Protein 4Q7O (pdb70)

Organism: Neisseria meningitidis serogroup B (strain ATCC BAA-335 / MC58) (NCBI:txid122586)

B-factor: mean 14.69, std 8.45, range [4.66, 49.12]

Nearest PDB structures (foldseek):
  4q7o-assembly1_A  TM=1.008E+00  e=4.803E-24  Neisseria meningitidis MC58
  7b7n-assembly1_L  TM=5.051E-01  e=2.448E+00  Human gammaherpesvirus 8
  7czf-assembly1_C  TM=4.450E-01  e=3.284E+00  Human gammaherpesvirus 8
  7tj1-assembly1_C  TM=2.441E-01  e=9.456E+00  Brucella abortus 2308
  4q7o-assembly1_A  TM=9.986E-01  e=1.742E-22  Neisseria meningitidis MC58

Sequence (268 aa):
MKNNIFLNLNKKSINNNHFVISIFFETIYQFETKDTLLECFKNNITTTGHFGVIGAQYEEKIDATRWIGDYEEVNGFEYIDKAPSIYFSVGDDFNPEELIIPINNLAYHYFNIAISDFLIAHPEYQKKCKEIQKKTYNIFLNLNKKSINNNHFVISIFFETIYQFETKDTLLECFKNITTTGHFGVIGAQYEKIDATRWIGDYEEVNGFEYIDKAPSIYFSVGDDFNPEELIIPINLAYHYFNIAISDFLIAHPEYQKKCKEIQKTYSQTNC

Secondary structure (DSSP, 8-state):
-PPP--HHHHHHHHHTT-HHHHHHHHHHHHHS-HHHHHHHHHHTTTTSEEEETTEEEEE--TTS--GGGTTSTTGGGTTTS-EEEEEES-TTS-EEEEEEHHHHHHHHHHHHHHHHHH-GGGHHHHHHHHTT-/---HHHHHHHHHTT-HHHHHHHHHHHHHS-HHHHHHHHHHTTTTSEEEETTEEEEE--TTS--GGGTTSTTGGGTTTS-EEEEEES-SSS-EEEEEEHHHHHHHHHHHHHHHHHH-GGGHHHHHHHHHHHHHH--

Radius of gyration: 18.99 Å; Cα contacts (8 Å, |Δi|>4): 394; chains: 2; bounding box: 32×42×54 Å

Foldseek 3Di:
DPDDLLVPLCVVCVVVVNVLLVQQLVVCPVPHDPVLVLVVLQCCLPVNKDDDAFKIKHWDDLVDDPVVCVPAAASVCVVPARKMKMWGHDPVDTRIHMDHSVVVLVSSLSRLVSVCVVPVVCVVSSVVSNVSD/DLLVVLCVVCVVVVNVLLVCQLVVCVVPPDVVLVLVVLQCCLPVNKDDDAFKIKHWDDLVDDPVVCVPAAASVCVVPAGKMKIWGDHPVDIRIHMDHSLVVLVSSLSRLVSVCVVPVVCVVSSVVSVVSSVVRHD

Structure (mmCIF, N/CA/C/O backbone):
data_4Q7O
#
_entry.id   4Q7O
#
_cell.length_a   45.383
_cell.length_b   53.532
_cell.length_c   59.699
_cell.angle_alpha   90.00
_cell.angle_beta   98.04
_cell.angle_gamma   90.00
#
_symmetry.space_group_name_H-M   'P 1 21 1'
#
loop_
_entity.id
_entity.type
_entity.pdbx_description
1 polymer 'Immunity protein'
2 non-polymer 'BROMIDE ION'
3 non-polymer 'FORMIC ACID'
4 water water
#
loop_
_atom_site.group_PDB
_atom_site.id
_atom_site.type_symbol
_atom_site.label_atom_id
_atom_site.label_alt_id
_atom_site.label_comp_id
_atom_site.label_asym_id
_atom_site.label_entity_id
_atom_site.label_seq_id
_atom_site.pdbx_PDB_ins_code
_atom_site.Cartn_x
_atom_site.Cartn_y
_atom_site.Cartn_z
_atom_site.occupancy
_atom_site.B_iso_or_equiv
_atom_site.auth_seq_id
_atom_site.auth_comp_id
_atom_site.auth_asym_id
_atom_site.auth_atom_id
_atom_site.pdbx_PDB_model_num
ATOM 1 N N . MET A 1 4 ? 34.366 -7.643 19.166 1.00 25.03 1 MET A N 1
ATOM 2 C CA . MET A 1 4 ? 33.944 -7.065 17.891 1.00 24.33 1 MET A CA 1
ATOM 3 C C . MET A 1 4 ? 34.943 -7.417 16.789 1.00 24.80 1 MET A C 1
ATOM 4 O O . MET A 1 4 ? 35.956 -8.070 17.059 1.00 25.80 1 MET A O 1
ATOM 9 N N . LYS A 1 5 ? 34.649 -7.017 15.551 1.00 24.18 2 LYS A N 1
ATOM 10 C CA . LYS A 1 5 ? 35.604 -7.179 14.461 1.00 23.57 2 LYS A CA 1
ATOM 11 C C . LYS A 1 5 ? 36.799 -6.283 14.750 1.00 24.06 2 LYS A C 1
ATOM 12 O O . LYS A 1 5 ? 36.642 -5.099 15.041 1.00 25.87 2 LYS A O 1
ATOM 18 N N . ASN A 1 6 ? 37.995 -6.847 14.675 1.00 22.98 3 ASN A N 1
ATOM 19 C CA . ASN A 1 6 ? 39.200 -6.091 14.984 1.00 23.76 3 ASN A CA 1
ATOM 20 C C . ASN A 1 6 ? 39.481 -5.036 13.918 1.00 21.42 3 ASN A C 1
ATOM 21 O O . ASN A 1 6 ? 39.162 -5.236 12.750 1.00 22.14 3 ASN A O 1
ATOM 26 N N . ASN A 1 7 ? 40.052 -3.905 14.318 1.00 18.68 4 ASN A N 1
ATOM 27 C CA . ASN A 1 7 ? 40.260 -2.819 13.362 1.00 17.02 4 ASN A CA 1
ATOM 28 C C . ASN A 1 7 ? 41.318 -3.155 12.328 1.00 15.84 4 ASN A C 1
ATOM 29 O O . ASN A 1 7 ? 42.423 -3.582 12.664 1.00 17.37 4 ASN A O 1
ATOM 34 N N . ILE A 1 8 ? 40.969 -2.962 11.064 1.00 12.35 5 ILE A N 1
ATOM 35 C CA . ILE A 1 8 ? 41.901 -3.254 9.987 1.00 10.79 5 ILE A CA 1
ATOM 36 C C . ILE A 1 8 ? 42.548 -1.999 9.403 1.00 8.86 5 ILE A C 1
ATOM 37 O O . ILE A 1 8 ? 43.465 -2.097 8.598 1.00 8.96 5 ILE A O 1
ATOM 42 N N . PHE A 1 9 ? 42.087 -0.820 9.809 1.00 7.78 6 PHE A N 1
ATOM 43 C CA . PHE A 1 9 ? 42.502 0.409 9.129 1.00 8.14 6 PHE A CA 1
ATOM 44 C C . PHE A 1 9 ? 43.751 1.028 9.732 1.00 8.68 6 PHE A C 1
ATOM 45 O O . PHE A 1 9 ? 43.762 2.182 10.149 1.00 8.94 6 PHE A O 1
ATOM 53 N N . LEU A 1 10 ? 44.823 0.242 9.732 1.00 8.64 7 LEU A N 1
ATOM 54 C CA . LEU A 1 10 ? 46.046 0.621 10.421 1.00 9.93 7 LEU A CA 1
ATOM 55 C C . LEU A 1 10 ? 46.683 1.851 9.781 1.00 9.52 7 LEU A C 1
ATOM 56 O O . LEU A 1 10 ? 47.004 2.820 10.461 1.00 11.08 7 LEU A O 1
ATOM 61 N N . ASN A 1 11 ? 46.851 1.827 8.468 1.00 7.89 8 ASN A N 1
ATOM 62 C CA . ASN A 1 11 ? 47.469 2.962 7.804 1.00 8.11 8 ASN A CA 1
ATOM 63 C C . ASN A 1 11 ? 46.521 4.138 7.595 1.00 6.96 8 ASN A C 1
ATOM 64 O O . ASN A 1 11 ? 46.933 5.299 7.689 1.00 8.07 8 ASN A O 1
ATOM 69 N N . LEU A 1 12 ? 45.247 3.849 7.335 1.00 7.34 9 LEU A N 1
ATOM 70 C CA . LEU A 1 12 ? 44.265 4.921 7.233 1.00 7.37 9 LEU A CA 1
ATOM 71 C C . LEU A 1 12 ? 44.198 5.730 8.522 1.00 8.81 9 LEU A C 1
ATOM 72 O O . LEU A 1 12 ? 44.242 6.962 8.489 1.00 10.33 9 LEU A O 1
ATOM 77 N N . ASN A 1 13 ? 44.079 5.035 9.651 1.00 8.63 10 ASN A N 1
ATOM 78 C CA . ASN A 1 13 ? 43.948 5.713 10.939 1.00 8.46 10 ASN A CA 1
ATOM 79 C C . ASN A 1 13 ? 45.126 6.627 11.253 1.00 8.41 10 ASN A C 1
ATOM 80 O O . ASN A 1 13 ? 44.936 7.719 11.775 1.00 8.64 10 ASN A O 1
ATOM 85 N N . LYS A 1 14 ? 46.342 6.185 10.949 1.00 8.62 11 LYS A N 1
ATOM 86 C CA . LYS A 1 14 ? 47.506 7.036 11.172 1.00 9.41 11 LYS A CA 1
ATOM 87 C C . LYS A 1 14 ? 47.363 8.352 10.427 1.00 9.17 11 LYS A C 1
ATOM 88 O O . LYS A 1 14 ? 47.609 9.412 10.984 1.00 10.00 11 LYS A O 1
ATOM 94 N N . LYS A 1 15 ? 46.937 8.275 9.174 1.00 8.00 12 LYS A N 1
ATOM 95 C CA . LYS A 1 15 ? 46.880 9.453 8.316 1.00 8.40 12 LYS A CA 1
ATOM 96 C C . LYS A 1 15 ? 45.715 10.369 8.665 1.00 8.70 12 LYS A C 1
ATOM 97 O O . LYS A 1 15 ? 45.886 11.578 8.780 1.00 9.41 12 LYS A O 1
ATOM 103 N N . SER A 1 16 ? 44.532 9.794 8.843 1.00 8.59 13 SER A N 1
ATOM 104 C CA . SER A 1 16 ? 43.361 10.602 9.162 1.00 7.89 13 SER A CA 1
ATOM 105 C C . SER A 1 16 ? 43.528 11.303 10.519 1.00 7.95 13 SER A C 1
ATOM 106 O O . SER A 1 16 ? 43.148 12.468 10.679 1.00 8.75 13 SER A O 1
ATOM 109 N N . ILE A 1 17 ? 44.084 10.594 11.497 1.00 7.77 14 ILE A N 1
ATOM 110 C CA . ILE A 1 17 ? 44.324 11.192 12.807 1.00 8.24 14 ILE A CA 1
ATOM 111 C C . ILE A 1 17 ? 45.364 12.313 12.701 1.00 9.20 14 ILE A C 1
ATOM 112 O O . ILE A 1 17 ? 45.183 13.410 13.248 1.00 10.54 14 ILE A O 1
ATOM 117 N N . ASN A 1 18 ? 46.442 12.047 11.970 1.00 8.91 15 ASN A N 1
ATOM 118 C CA . ASN A 1 18 ? 47.456 13.063 11.726 1.00 9.97 15 ASN A CA 1
ATOM 119 C C . ASN A 1 18 ? 46.842 14.324 11.110 1.00 9.60 15 ASN A C 1
ATOM 120 O O . ASN A 1 18 ? 47.228 15.443 11.444 1.00 11.09 15 ASN A O 1
ATOM 125 N N . ASN A 1 19 ? 45.878 14.131 10.218 1.00 8.52 16 ASN A N 1
ATOM 126 C CA . ASN A 1 19 ? 45.269 15.234 9.475 1.00 8.73 16 ASN A CA 1
ATOM 127 C C . ASN A 1 19 ? 44.054 15.853 10.160 1.00 8.68 16 ASN A C 1
ATOM 128 O O . ASN A 1 19 ? 43.426 16.760 9.608 1.00 9.35 16 ASN A O 1
ATOM 133 N N . ASN A 1 20 ? 43.732 15.371 11.360 1.00 8.57 17 ASN A N 1
ATOM 134 C CA . ASN A 1 20 ? 42.549 15.827 12.095 1.00 9.15 17 ASN A CA 1
ATOM 135 C C . ASN A 1 20 ? 41.254 15.612 11.309 1.00 9.34 17 ASN A C 1
ATOM 136 O O . ASN A 1 20 ? 40.318 16.400 11.404 1.00 12.56 17 ASN A O 1
ATOM 141 N N . HIS A 1 21 ? 41.210 14.532 10.538 1.00 7.30 18 HIS A N 1
ATOM 142 C CA . HIS A 1 21 ? 40.021 14.171 9.768 1.00 7.47 18 HIS A CA 1
ATOM 143 C C . HIS A 1 21 ? 39.415 12.897 10.327 1.00 6.30 18 HIS A C 1
ATOM 144 O O . HIS A 1 21 ? 39.305 11.859 9.647 1.00 6.98 18 HIS A O 1
ATOM 151 N N . PHE A 1 22 ? 39.030 12.995 11.589 1.00 6.39 19 PHE A N 1
ATOM 152 C CA . PHE A 1 22 ? 38.528 11.858 12.338 1.00 6.63 19 PHE A CA 1
ATOM 153 C C . PHE A 1 22 ? 37.319 11.189 11.703 1.00 5.85 19 PHE A C 1
ATOM 154 O O . PHE A 1 22 ? 37.181 9.963 11.761 1.00 6.65 19 PHE A O 1
ATOM 162 N N . VAL A 1 23 ? 36.451 11.986 11.083 1.00 5.66 20 VAL A N 1
ATOM 163 C CA . VAL A 1 23 ? 35.262 11.446 10.436 1.00 5.78 20 VAL A CA 1
ATOM 164 C C . VAL A 1 23 ? 35.595 10.379 9.379 1.00 5.35 20 VAL A C 1
ATOM 165 O O . VAL A 1 23 ? 34.851 9.412 9.216 1.00 6.39 20 VAL A O 1
ATOM 169 N N . ILE A 1 24 ? 36.722 10.528 8.686 1.00 5.03 21 ILE A N 1
ATOM 170 C CA . ILE A 1 24 ? 37.093 9.540 7.681 1.00 5.95 21 ILE A CA 1
ATOM 171 C C . ILE A 1 24 ? 37.340 8.160 8.317 1.00 6.40 21 ILE A C 1
ATOM 172 O O . ILE A 1 24 ? 36.858 7.139 7.821 1.00 6.60 21 ILE A O 1
ATOM 177 N N . SER A 1 25 ? 38.079 8.123 9.420 1.00 6.15 22 SER A N 1
ATOM 178 C CA . SER A 1 25 ? 38.280 6.860 10.121 1.00 7.13 22 SER A CA 1
ATOM 179 C C . SER A 1 25 ? 37.004 6.326 10.753 1.00 5.63 22 SER A C 1
ATOM 180 O O . SER A 1 25 ? 36.751 5.127 10.715 1.00 6.60 22 SER A O 1
ATOM 183 N N . ILE A 1 26 ? 36.193 7.204 11.332 1.00 5.42 23 ILE A N 1
ATOM 184 C CA . ILE A 1 26 ? 34.928 6.752 11.905 1.00 6.27 23 ILE A CA 1
ATOM 185 C C . ILE A 1 26 ? 34.056 6.126 10.814 1.00 5.87 23 ILE A C 1
ATOM 186 O O . ILE A 1 26 ? 33.442 5.069 11.018 1.00 6.77 23 ILE A O 1
ATOM 191 N N . PHE A 1 27 ? 34.036 6.770 9.651 1.00 6.43 24 PHE A N 1
ATOM 192 C CA . PHE A 1 27 ? 33.284 6.303 8.496 1.00 6.49 24 PHE A CA 1
ATOM 193 C C . PHE A 1 27 ? 33.690 4.868 8.134 1.00 4.66 24 PHE A C 1
ATOM 194 O O . PHE A 1 27 ? 32.844 3.965 8.051 1.00 6.49 24 PHE A O 1
ATOM 202 N N . PHE A 1 28 ? 34.982 4.642 7.924 1.00 5.35 25 PHE A N 1
ATOM 203 C CA . PHE A 1 28 ? 35.437 3.310 7.540 1.00 5.82 25 PHE A CA 1
ATOM 204 C C . PHE A 1 28 ? 35.276 2.265 8.646 1.00 5.70 25 PHE A C 1
ATOM 205 O O . PHE A 1 28 ? 34.868 1.131 8.374 1.00 6.82 25 PHE A O 1
ATOM 213 N N . GLU A 1 29 ? 35.568 2.635 9.889 1.00 5.64 26 GLU A N 1
ATOM 214 C CA . GLU A 1 29 ? 35.398 1.698 11.000 1.00 5.67 26 GLU A CA 1
ATOM 215 C C . GLU A 1 29 ? 33.940 1.262 11.148 1.00 5.59 26 GLU A C 1
ATOM 216 O O . GLU A 1 29 ? 33.655 0.099 11.444 1.00 6.90 26 GLU A O 1
ATOM 222 N N . THR A 1 30 ? 33.029 2.204 10.925 1.00 5.41 27 THR A N 1
ATOM 223 C CA . THR A 1 30 ? 31.596 1.939 10.996 1.00 6.22 27 THR A CA 1
ATOM 224 C C . THR A 1 30 ? 31.173 0.909 9.952 1.00 6.27 27 THR A C 1
ATOM 225 O O . THR A 1 30 ? 30.515 -0.079 10.269 1.00 5.99 27 THR A O 1
ATOM 229 N N . ILE A 1 31 ? 31.540 1.150 8.698 1.00 5.58 28 ILE A N 1
ATOM 230 C CA . ILE A 1 31 ? 31.120 0.264 7.622 1.00 5.94 28 ILE A CA 1
ATOM 231 C C . ILE A 1 31 ? 31.723 -1.124 7.797 1.00 6.53 28 ILE A C 1
ATOM 232 O O . ILE A 1 31 ? 31.032 -2.128 7.634 1.00 7.38 28 ILE A O 1
ATOM 237 N N . TYR A 1 32 ? 33.002 -1.186 8.148 1.00 6.92 29 TYR A N 1
ATOM 238 C CA . TYR A 1 32 ? 33.639 -2.475 8.343 1.00 7.16 29 TYR A CA 1
ATOM 239 C C . TYR A 1 32 ? 33.000 -3.263 9.488 1.00 7.71 29 TYR A C 1
ATOM 240 O O . TYR A 1 32 ? 32.807 -4.477 9.396 1.00 9.25 29 TYR A O 1
ATOM 249 N N . GLN A 1 33 ? 32.647 -2.572 10.563 1.00 7.30 30 GLN A N 1
ATOM 250 C CA . GLN A 1 33 ? 32.075 -3.262 11.712 1.00 8.05 30 GLN A CA 1
ATOM 251 C C . GLN A 1 33 ? 30.642 -3.744 11.456 1.00 8.69 30 GLN A C 1
ATOM 252 O O . GLN A 1 33 ? 30.287 -4.866 11.810 1.00 10.42 30 GLN A O 1
ATOM 258 N N . PHE A 1 34 ? 29.816 -2.893 10.855 1.00 8.32 31 PHE A N 1
ATOM 259 C CA . PHE A 1 34 ? 28.378 -3.163 10.799 1.00 8.64 31 PHE A CA 1
ATOM 260 C C . PHE A 1 34 ? 27.882 -3.779 9.490 1.00 9.06 31 PHE A C 1
ATOM 261 O O . PHE A 1 34 ? 26.777 -4.316 9.439 1.00 12.17 31 PHE A O 1
ATOM 269 N N . GLU A 1 35 ? 28.670 -3.674 8.425 1.00 8.16 32 GLU A N 1
ATOM 270 C CA . GLU A 1 35 ? 28.237 -4.135 7.116 1.00 8.33 32 GLU A CA 1
ATOM 271 C C . GLU A 1 35 ? 29.118 -5.282 6.639 1.00 8.44 32 GLU A C 1
ATOM 272 O O . GLU A 1 35 ? 30.138 -5.590 7.259 1.00 9.83 32 GLU A O 1
ATOM 278 N N . THR A 1 36 ? 28.720 -5.924 5.547 1.00 9.49 33 THR A N 1
ATOM 279 C CA . THR A 1 36 ? 29.493 -7.040 5.014 1.00 10.79 33 THR A CA 1
ATOM 280 C C . THR A 1 36 ? 30.698 -6.524 4.235 1.00 10.37 33 THR A C 1
ATOM 281 O O . THR A 1 36 ? 30.753 -5.356 3.847 1.00 10.09 33 THR A O 1
ATOM 285 N N . LYS A 1 37 ? 31.658 -7.404 3.983 1.00 10.20 34 LYS A N 1
ATOM 286 C CA . LYS A 1 37 ? 32.811 -7.036 3.172 1.00 12.09 34 LYS A CA 1
ATOM 287 C C . LYS A 1 37 ? 32.405 -6.654 1.744 1.00 11.75 34 LYS A C 1
ATOM 288 O O . LYS A 1 37 ? 32.991 -5.743 1.149 1.00 11.17 34 LYS A O 1
ATOM 294 N N . ASP A 1 38 ? 31.398 -7.332 1.195 1.00 12.01 35 ASP A N 1
ATOM 295 C CA . ASP A 1 38 ? 30.897 -6.973 -0.136 1.00 12.33 35 ASP A CA 1
ATOM 296 C C . ASP A 1 38 ? 30.331 -5.546 -0.153 1.00 11.22 35 ASP A C 1
ATOM 297 O O . ASP A 1 38 ? 30.509 -4.804 -1.120 1.00 11.90 35 ASP A O 1
ATOM 302 N N . THR A 1 39 ? 29.659 -5.156 0.923 1.00 10.04 36 THR A N 1
ATOM 303 C CA . THR A 1 39 ? 29.139 -3.795 1.024 1.00 9.79 36 THR A CA 1
ATOM 304 C C . THR A 1 39 ? 30.281 -2.781 1.081 1.00 9.48 36 THR A C 1
ATOM 305 O O . THR A 1 39 ? 30.235 -1.748 0.409 1.00 9.39 36 THR A O 1
ATOM 309 N N . LEU A 1 40 ? 31.316 -3.088 1.861 1.00 8.89 37 LEU A N 1
ATOM 310 C CA . LEU A 1 40 ? 32.489 -2.226 1.938 1.00 9.14 37 LEU A CA 1
ATOM 311 C C . LEU A 1 40 ? 33.120 -2.065 0.556 1.00 9.63 37 LEU A C 1
ATOM 312 O O . LEU A 1 40 ? 33.533 -0.967 0.178 1.00 9.42 37 LEU A O 1
ATOM 317 N N . LEU A 1 41 ? 33.173 -3.150 -0.211 1.00 9.65 38 LEU A N 1
ATOM 318 C CA . LEU A 1 41 ? 33.688 -3.069 -1.574 1.00 10.55 38 LEU A CA 1
ATOM 319 C C . LEU A 1 41 ? 32.886 -2.078 -2.424 1.00 10.21 38 LEU A C 1
ATOM 320 O O . LEU A 1 41 ? 33.469 -1.280 -3.161 1.00 10.98 38 LEU A O 1
ATOM 325 N N . GLU A 1 42 ? 31.558 -2.093 -2.295 1.00 9.59 39 GLU A N 1
ATOM 326 C CA . GLU A 1 42 ? 30.727 -1.150 -3.040 1.00 10.92 39 GLU A CA 1
ATOM 327 C C . GLU A 1 42 ? 30.975 0.292 -2.583 1.00 10.56 39 GLU A C 1
ATOM 328 O O . GLU A 1 42 ? 30.966 1.212 -3.400 1.00 11.18 39 GLU A O 1
ATOM 334 N N . CYS A 1 43 ? 31.210 0.482 -1.288 1.00 9.59 40 CYS A N 1
ATOM 335 C CA . CYS A 1 43 ? 31.596 1.786 -0.757 1.00 10.18 40 CYS A CA 1
ATOM 336 C C . CYS A 1 43 ? 32.851 2.319 -1.459 1.00 9.44 40 CYS A C 1
ATOM 337 O O . CYS A 1 43 ? 32.903 3.476 -1.889 1.00 9.29 40 CYS A O 1
ATOM 340 N N . PHE A 1 44 ? 33.860 1.466 -1.596 1.00 8.17 41 PHE A N 1
ATOM 341 C CA . PHE A 1 44 ? 35.081 1.851 -2.308 1.00 7.94 41 PHE A CA 1
ATOM 342 C C . PHE A 1 44 ? 34.815 2.170 -3.778 1.00 9.21 41 PHE A C 1
ATOM 343 O O . PHE A 1 44 ? 35.392 3.099 -4.333 1.00 9.41 41 PHE A O 1
ATOM 351 N N . LYS A 1 45 ? 33.946 1.387 -4.407 1.00 10.67 42 LYS A N 1
ATOM 352 C CA . LYS A 1 45 ? 33.693 1.511 -5.839 1.00 13.27 42 LYS A CA 1
ATOM 353 C C . LYS A 1 45 ? 32.923 2.779 -6.196 1.00 13.68 42 LYS A C 1
ATOM 354 O O . LYS A 1 45 ? 33.221 3.443 -7.189 1.00 15.04 42 LYS A O 1
ATOM 360 N N . ASN A 1 46 ? 31.947 3.132 -5.369 1.00 13.81 43 ASN A N 1
ATOM 361 C CA A ASN A 1 46 ? 30.996 4.185 -5.704 0.53 14.12 43 ASN A CA 1
ATOM 362 C CA B ASN A 1 46 ? 30.999 4.177 -5.741 0.47 13.78 43 ASN A CA 1
ATOM 363 C C . ASN A 1 46 ? 31.565 5.592 -5.780 1.00 13.42 43 ASN A C 1
ATOM 364 O O . ASN A 1 46 ? 30.993 6.464 -6.428 1.00 13.62 43 ASN A O 1
ATOM 373 N N . ILE A 1 47 ? 32.686 5.821 -5.111 1.00 12.96 44 ILE A N 1
ATOM 374 C CA . ILE A 1 47 ? 33.240 7.167 -5.095 1.00 13.64 44 ILE A CA 1
ATOM 375 C C . ILE A 1 47 ? 33.690 7.621 -6.484 1.00 15.47 44 ILE A C 1
ATOM 376 O O . ILE A 1 47 ? 33.671 8.811 -6.788 1.00 17.38 44 ILE A O 1
ATOM 381 N N . THR A 1 48 ? 34.061 6.684 -7.350 1.00 15.95 45 THR A N 1
ATOM 382 C CA . THR A 1 48 ? 34.449 7.079 -8.707 1.00 19.00 45 THR A CA 1
ATOM 383 C C . THR A 1 48 ? 33.398 6.720 -9.761 1.00 20.85 45 THR A C 1
ATOM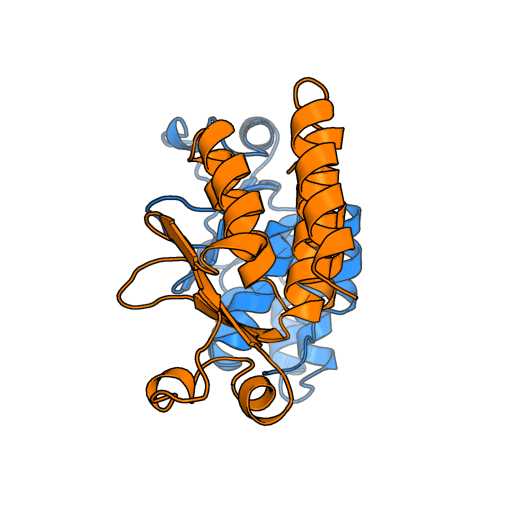 384 O O . THR A 1 48 ? 33.638 6.868 -10.961 1.00 23.58 45 THR A O 1
ATOM 388 N N . THR A 1 49 ? 32.241 6.237 -9.318 1.00 19.69 46 THR A N 1
ATOM 389 C CA . THR A 1 49 ? 31.118 6.031 -10.226 1.00 20.05 46 THR A CA 1
ATOM 390 C C . THR A 1 49 ? 29.991 7.018 -9.903 1.00 19.61 46 THR A C 1
ATOM 391 O O . THR A 1 49 ? 29.961 8.134 -10.436 1.00 21.10 46 THR A O 1
ATOM 395 N N . THR A 1 50 ? 29.085 6.621 -9.012 1.00 17.63 47 THR A N 1
ATOM 396 C CA . THR A 1 50 ? 27.917 7.442 -8.697 1.00 16.91 47 THR A CA 1
ATOM 397 C C . THR A 1 50 ? 28.271 8.661 -7.858 1.00 15.73 47 THR A C 1
ATOM 398 O O . THR A 1 50 ? 27.561 9.663 -7.886 1.00 16.90 47 THR A O 1
ATOM 402 N N . GLY A 1 51 ? 29.352 8.565 -7.096 1.00 13.38 48 GLY A N 1
ATOM 403 C CA . GLY A 1 51 ? 29.787 9.669 -6.262 1.00 12.00 48 GLY A CA 1
ATOM 404 C C . GLY A 1 51 ? 29.087 9.737 -4.919 1.00 10.97 48 GLY A C 1
ATOM 405 O O . GLY A 1 51 ? 29.294 10.675 -4.159 1.00 11.20 48 GLY A O 1
ATOM 406 N N . HIS A 1 52 ? 28.266 8.741 -4.606 1.00 10.42 49 HIS A N 1
ATOM 407 C CA . HIS A 1 52 ? 27.611 8.720 -3.306 1.00 11.57 49 HIS A CA 1
ATOM 408 C C . HIS A 1 52 ? 27.412 7.302 -2.781 1.00 9.96 49 HIS A C 1
ATOM 409 O O . HIS A 1 52 ? 27.341 6.339 -3.551 1.00 10.81 49 HIS A O 1
ATOM 416 N N . PHE A 1 53 ? 27.330 7.189 -1.462 1.00 8.60 50 PHE A N 1
ATOM 417 C CA . PHE A 1 53 ? 27.128 5.912 -0.796 1.00 8.67 50 PHE A CA 1
ATOM 418 C C . PHE A 1 53 ? 26.600 6.194 0.597 1.00 8.64 50 PHE A C 1
ATOM 419 O O . PHE A 1 53 ? 27.027 7.149 1.240 1.00 9.59 50 PHE A O 1
ATOM 427 N N . GLY A 1 54 ? 25.692 5.355 1.077 1.00 8.36 51 GLY A N 1
ATOM 428 C CA . GLY A 1 54 ? 25.152 5.545 2.409 1.00 9.87 51 GLY A CA 1
ATOM 429 C C . GLY A 1 54 ? 24.646 4.270 3.052 1.00 9.83 51 GLY A C 1
ATOM 430 O O . GLY A 1 54 ? 23.991 3.441 2.410 1.00 10.75 51 GLY A O 1
ATOM 431 N N . VAL A 1 55 ? 24.988 4.113 4.326 1.00 9.64 52 VAL A N 1
ATOM 432 C CA . VAL A 1 55 ? 24.402 3.104 5.193 1.00 9.37 52 VAL A CA 1
ATOM 433 C C . VAL A 1 55 ? 23.963 3.803 6.477 1.00 9.66 52 VAL A C 1
ATOM 434 O O . VAL A 1 55 ? 24.212 4.998 6.653 1.00 9.88 52 VAL A O 1
ATOM 438 N N . ILE A 1 56 ? 23.312 3.075 7.374 1.00 9.91 53 ILE A N 1
ATOM 439 C CA . ILE A 1 56 ? 22.991 3.651 8.671 1.00 11.23 53 ILE A CA 1
ATOM 440 C C . ILE A 1 56 ? 24.303 4.015 9.372 1.00 10.64 53 ILE A C 1
ATOM 441 O O . ILE A 1 56 ? 25.200 3.174 9.523 1.00 12.35 53 ILE A O 1
ATOM 446 N N . GLY A 1 57 ? 24.441 5.285 9.743 1.00 10.18 54 GLY A N 1
ATOM 447 C CA . GLY A 1 57 ? 25.611 5.743 10.466 1.00 10.24 54 GLY A CA 1
ATOM 448 C C . GLY A 1 57 ? 26.807 6.230 9.664 1.00 8.99 54 GLY A C 1
ATOM 449 O O . GLY A 1 57 ? 27.764 6.726 10.256 1.00 10.18 54 GLY A O 1
ATOM 450 N N . ALA A 1 58 ? 26.774 6.126 8.335 1.00 8.43 55 ALA A N 1
ATOM 451 C CA . ALA A 1 58 ? 27.917 6.574 7.539 1.00 8.60 55 ALA A CA 1
ATOM 452 C C . ALA A 1 58 ? 27.531 6.825 6.088 1.00 7.70 55 ALA A C 1
ATOM 453 O O . ALA A 1 58 ? 26.936 5.967 5.442 1.00 8.73 55 ALA A O 1
ATOM 455 N N . GLN A 1 59 ? 27.889 7.990 5.562 1.00 7.34 56 GLN A N 1
ATOM 456 C CA . GLN A 1 59 ? 27.589 8.286 4.163 1.00 8.45 56 GLN A CA 1
ATOM 457 C C . GLN A 1 59 ? 28.565 9.287 3.576 1.00 7.48 56 GLN A C 1
ATOM 458 O O . GLN A 1 59 ? 29.219 10.034 4.294 1.00 7.54 56 GLN A O 1
ATOM 464 N N . TYR A 1 60 ? 28.663 9.290 2.255 1.00 6.75 57 TYR A N 1
ATOM 465 C CA . TYR A 1 60 ? 29.333 10.379 1.556 1.00 6.73 57 TYR A CA 1
ATOM 466 C C . TYR A 1 60 ? 28.558 10.774 0.309 1.00 7.86 57 TYR A C 1
ATOM 467 O O . TYR A 1 60 ? 27.791 9.992 -0.251 1.00 8.21 57 TYR A O 1
ATOM 476 N N . GLU A 1 61 ? 28.794 11.997 -0.133 1.00 8.51 58 GLU A N 1
ATOM 477 C CA A GLU A 1 61 ? 28.233 12.475 -1.384 0.44 9.21 58 GLU A CA 1
ATOM 478 C CA B GLU A 1 61 ? 28.217 12.491 -1.371 0.56 9.46 58 GLU A CA 1
ATOM 479 C C . GLU A 1 61 ? 29.108 13.582 -1.946 1.00 8.53 58 GLU A C 1
ATOM 480 O O . GLU A 1 61 ? 29.446 14.547 -1.251 1.00 8.90 58 GLU A O 1
ATOM 491 N N . LYS A 1 62 ? 29.511 13.423 -3.199 1.00 8.14 59 LYS A N 1
ATOM 492 C CA . LYS A 1 62 ? 30.219 14.497 -3.869 1.00 8.37 59 LYS A CA 1
ATOM 493 C C . LYS A 1 62 ? 29.306 15.716 -3.914 1.00 8.56 59 LYS A C 1
ATOM 494 O O . LYS A 1 62 ? 28.098 15.600 -4.147 1.00 10.14 59 LYS A O 1
ATOM 500 N N . ILE A 1 63 ? 29.892 16.881 -3.670 1.00 7.77 60 ILE A N 1
ATOM 501 C CA . ILE A 1 63 ? 29.133 18.125 -3.594 1.00 8.85 60 ILE A CA 1
ATOM 502 C C . ILE A 1 63 ? 28.928 18.743 -4.961 1.00 9.62 60 ILE A C 1
ATOM 503 O O . ILE A 1 63 ? 29.884 18.947 -5.715 1.00 11.56 60 ILE A O 1
A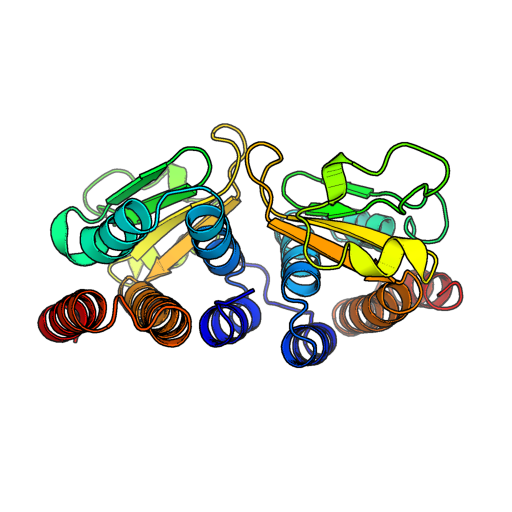TOM 508 N N . ASP A 1 64 ? 27.668 19.013 -5.284 1.00 10.60 61 ASP A N 1
ATOM 509 C CA . ASP A 1 64 ? 27.307 19.683 -6.519 1.00 12.21 61 ASP A CA 1
ATOM 510 C C . ASP A 1 64 ? 27.335 21.186 -6.269 1.00 12.71 61 ASP A C 1
ATOM 511 O O . ASP A 1 64 ? 26.369 21.759 -5.762 1.00 12.73 61 ASP A O 1
ATOM 516 N N . ALA A 1 65 ? 28.439 21.830 -6.632 1.00 13.87 62 ALA A N 1
ATOM 517 C CA . ALA A 1 65 ? 28.596 23.257 -6.357 1.00 15.33 62 ALA A CA 1
ATOM 518 C C . ALA A 1 65 ? 27.751 24.158 -7.266 1.00 15.59 62 ALA A C 1
ATOM 519 O O . ALA A 1 65 ? 27.734 25.377 -7.089 1.00 16.91 62 ALA A O 1
ATOM 521 N N . THR A 1 66 ? 27.048 23.564 -8.229 1.00 15.12 63 THR A N 1
ATOM 522 C CA . THR A 1 66 ? 26.108 24.319 -9.058 1.00 16.38 63 THR A CA 1
ATOM 523 C C . THR A 1 66 ? 24.735 24.405 -8.397 1.00 14.96 63 THR A C 1
ATOM 524 O O . THR A 1 66 ? 23.877 25.171 -8.828 1.00 16.34 63 THR A O 1
ATOM 528 N N . ARG A 1 67 ? 24.529 23.619 -7.346 1.00 13.02 64 ARG A N 1
ATOM 529 C CA . ARG A 1 67 ? 23.277 23.664 -6.601 1.00 13.52 64 ARG A CA 1
ATOM 530 C C . ARG A 1 67 ? 23.491 24.253 -5.207 1.00 10.45 64 ARG A C 1
ATOM 531 O O . ARG A 1 67 ? 24.624 24.548 -4.819 1.00 10.46 64 ARG A O 1
ATOM 539 N N . TRP A 1 68 ? 22.404 24.430 -4.461 1.00 10.12 65 TRP A N 1
ATOM 540 C CA . TRP A 1 68 ? 22.464 25.082 -3.153 1.00 10.20 65 TRP A CA 1
ATOM 541 C C . TRP A 1 68 ? 23.494 24.432 -2.234 1.00 10.46 65 TRP A C 1
ATOM 542 O O . TRP A 1 68 ? 23.536 23.209 -2.087 1.00 10.65 65 TRP A O 1
ATOM 553 N N . ILE A 1 69 ? 24.324 25.256 -1.612 1.00 11.16 66 ILE A N 1
ATOM 554 C CA . ILE A 1 69 ? 25.289 24.749 -0.642 1.00 12.26 66 ILE A CA 1
ATOM 555 C C . ILE A 1 69 ? 25.095 25.372 0.742 1.00 12.60 66 ILE A C 1
ATOM 556 O O . ILE A 1 69 ? 25.921 25.190 1.630 1.00 10.86 66 ILE A O 1
ATOM 561 N N . GLY A 1 70 ? 23.983 26.081 0.922 1.00 14.18 67 GLY A N 1
ATOM 562 C CA . GLY A 1 70 ? 23.696 26.754 2.180 1.00 16.02 67 GLY A CA 1
ATOM 563 C C . GLY A 1 70 ? 23.704 25.849 3.402 1.00 17.78 67 GLY A C 1
ATOM 564 O O . GLY A 1 70 ? 24.127 26.258 4.481 1.00 19.29 67 GLY A O 1
ATOM 565 N N . ASP A 1 71 ? 23.254 24.610 3.235 1.00 18.14 68 ASP A N 1
ATOM 566 C CA . ASP A 1 71 ? 23.200 23.664 4.348 1.00 19.64 68 ASP A CA 1
ATOM 567 C C . ASP A 1 71 ? 24.572 23.123 4.771 1.00 17.17 68 ASP A C 1
ATOM 568 O O . ASP A 1 71 ? 24.681 22.416 5.773 1.00 18.25 68 ASP A O 1
ATOM 573 N N . TYR A 1 72 ? 25.609 23.441 4.001 1.00 14.13 69 TYR A N 1
ATOM 574 C CA . TYR A 1 72 ? 26.967 23.025 4.334 1.00 12.90 69 TYR A CA 1
ATOM 575 C C . TYR A 1 72 ? 27.740 24.115 5.078 1.00 12.48 69 TYR A C 1
ATOM 576 O O . TYR A 1 72 ? 28.871 23.892 5.500 1.00 11.50 69 TYR A O 1
ATOM 585 N N . GLU A 1 73 ? 27.133 25.290 5.229 1.00 13.61 70 GLU A N 1
ATOM 586 C CA . GLU A 1 73 ? 27.862 26.474 5.704 1.00 15.36 70 GLU A CA 1
ATOM 587 C C . GLU A 1 73 ? 28.567 26.311 7.044 1.00 15.73 70 GLU A C 1
ATOM 588 O O . GLU A 1 73 ? 29.619 26.917 7.278 1.00 16.34 70 GLU A O 1
ATOM 594 N N . GLU A 1 74 ? 27.984 25.503 7.922 1.00 15.27 71 GLU A N 1
ATOM 595 C CA . GLU A 1 74 ? 28.534 25.305 9.256 1.00 16.61 71 GLU A CA 1
ATOM 596 C C . GLU A 1 74 ? 29.417 24.061 9.369 1.00 15.11 71 GLU A C 1
ATOM 597 O O . GLU A 1 74 ? 29.923 23.748 10.452 1.00 16.96 71 GLU A O 1
ATOM 603 N N . VAL A 1 75 ? 29.611 23.356 8.257 1.00 11.80 72 VAL A N 1
ATOM 604 C CA . VAL A 1 75 ? 30.381 22.118 8.276 1.00 10.10 72 VAL A CA 1
ATOM 605 C C . VAL A 1 75 ? 31.873 22.419 8.170 1.00 9.95 72 VAL A C 1
ATOM 606 O O . VAL A 1 75 ? 32.298 23.268 7.377 1.00 10.17 72 VAL A O 1
ATOM 610 N N . ASN A 1 76 ? 32.661 21.740 8.996 1.00 9.23 73 ASN A N 1
ATOM 611 C CA . ASN A 1 76 ? 34.113 21.779 8.889 1.00 10.04 73 ASN A CA 1
ATOM 612 C C . ASN A 1 76 ? 34.540 21.382 7.472 1.00 9.24 73 ASN A C 1
ATOM 613 O O . ASN A 1 76 ? 34.242 20.279 7.009 1.00 10.02 73 ASN A O 1
ATOM 618 N N . GLY A 1 77 ? 35.213 22.293 6.774 1.00 8.70 74 GLY A N 1
ATOM 619 C CA . GLY A 1 77 ? 35.617 22.058 5.397 1.00 8.58 74 GLY A CA 1
ATOM 620 C C . GLY A 1 77 ? 34.778 22.774 4.350 1.00 8.05 74 GLY A C 1
ATOM 621 O O . GLY A 1 77 ? 35.070 22.685 3.158 1.00 8.56 74 GLY A O 1
ATOM 622 N N . PHE A 1 78 ? 33.735 23.480 4.782 1.00 8.27 75 PHE A N 1
ATOM 623 C CA . PHE A 1 78 ? 32.905 24.260 3.863 1.00 9.72 75 PHE A CA 1
ATOM 624 C C . PHE A 1 78 ? 33.739 25.110 2.903 1.00 9.99 75 PHE A C 1
ATOM 625 O O . PHE A 1 78 ? 33.403 25.236 1.724 1.00 10.57 75 PHE A O 1
ATOM 633 N N . GLU A 1 79 ? 34.838 25.669 3.401 1.00 9.81 76 GLU A N 1
ATOM 634 C CA . GLU A 1 79 ? 35.672 26.546 2.582 1.00 11.70 76 GLU A CA 1
ATOM 635 C C . GLU A 1 79 ? 36.337 25.853 1.384 1.00 9.77 76 GLU A C 1
ATOM 636 O O . GLU A 1 79 ? 36.763 26.520 0.442 1.00 11.49 76 GLU A O 1
ATOM 639 N N . TYR A 1 80 ? 36.413 24.525 1.398 1.00 9.14 77 TYR A N 1
ATOM 640 C CA . TYR A 1 80 ? 36.971 23.821 0.251 1.00 8.83 77 TYR A CA 1
ATOM 641 C C . TYR A 1 80 ? 36.097 23.932 -1.000 1.00 9.02 77 TYR A C 1
ATOM 642 O O . TYR A 1 80 ? 36.604 23.868 -2.119 1.00 9.72 77 TYR A O 1
ATOM 651 N N . ILE A 1 81 ? 34.789 24.084 -0.818 1.00 9.68 78 ILE A N 1
ATOM 652 C CA . ILE A 1 81 ? 33.867 24.008 -1.955 1.00 9.82 78 ILE A CA 1
ATOM 653 C C . ILE A 1 81 ? 34.192 25.030 -3.050 1.00 11.58 78 ILE A C 1
ATOM 654 O O . ILE A 1 81 ? 34.197 24.702 -4.237 1.00 13.16 78 ILE A O 1
ATOM 659 N N . ASP 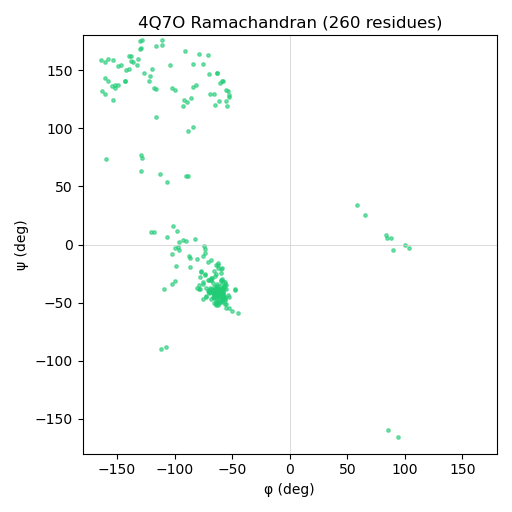A 1 82 ? 34.506 26.255 -2.646 1.00 12.38 79 ASP A N 1
ATOM 660 C CA . ASP A 1 82 ? 34.809 27.315 -3.600 1.00 14.71 79 ASP A CA 1
ATOM 661 C C . ASP A 1 82 ? 36.209 27.164 -4.219 1.00 13.76 79 ASP A C 1
ATOM 662 O O . ASP A 1 82 ? 36.545 27.848 -5.186 1.00 16.28 79 ASP A O 1
ATOM 667 N N . LYS A 1 83 ? 37.015 26.256 -3.672 1.00 11.34 80 LYS A N 1
ATOM 668 C CA . LYS A 1 83 ? 38.409 26.114 -4.096 1.00 11.75 80 LYS A CA 1
ATOM 669 C C . LYS A 1 83 ? 38.669 24.921 -5.020 1.00 11.16 80 LYS A C 1
ATOM 670 O O . LYS A 1 83 ? 39.512 24.992 -5.909 1.00 11.31 80 LYS A O 1
ATOM 676 N N . ALA A 1 84 ? 37.944 23.829 -4.806 1.00 10.63 81 ALA A N 1
ATOM 677 C CA . ALA A 1 84 ? 38.197 22.589 -5.535 1.00 10.60 81 ALA A CA 1
ATOM 678 C C . ALA A 1 84 ? 36.972 21.706 -5.465 1.00 9.41 81 ALA A C 1
ATOM 679 O O . ALA A 1 84 ? 36.161 21.856 -4.544 1.00 9.83 81 ALA A O 1
ATOM 681 N N . PRO A 1 85 ? 36.832 20.771 -6.427 1.00 9.98 82 PRO A N 1
ATOM 682 C CA . PRO A 1 85 ? 35.783 19.754 -6.300 1.00 9.39 82 PRO A CA 1
ATOM 683 C C . PRO A 1 85 ? 35.890 19.060 -4.943 1.00 8.36 82 PRO A C 1
ATOM 684 O O . PRO A 1 85 ? 36.971 18.598 -4.552 1.00 9.31 82 PRO A O 1
ATOM 688 N N . SER A 1 86 ? 34.769 19.007 -4.231 1.00 8.30 83 SER A N 1
ATOM 689 C CA . SER A 1 86 ? 34.764 18.585 -2.837 1.00 7.66 83 SER A CA 1
ATOM 690 C C . SER A 1 86 ? 33.715 17.518 -2.552 1.00 6.48 83 SER A C 1
ATOM 691 O O . SER A 1 86 ? 32.824 17.259 -3.361 1.00 7.28 83 SER A O 1
ATOM 694 N N . ILE A 1 87 ? 33.812 16.914 -1.375 1.00 6.34 84 ILE A N 1
ATOM 695 C CA . ILE A 1 87 ? 32.946 15.796 -1.023 1.00 6.89 84 ILE A CA 1
ATOM 696 C C . ILE A 1 87 ? 32.580 15.869 0.454 1.00 6.83 84 ILE A C 1
ATOM 697 O O . ILE A 1 87 ? 33.401 16.249 1.301 1.00 7.19 84 ILE A O 1
ATOM 702 N N . TYR A 1 88 ? 31.328 15.535 0.741 1.00 6.16 85 TYR A N 1
ATOM 703 C CA . TYR A 1 88 ? 30.773 15.586 2.080 1.00 6.46 85 TYR A CA 1
ATOM 704 C C . TYR A 1 88 ? 30.712 14.201 2.674 1.00 6.50 85 TYR A C 1
ATOM 705 O O . TYR A 1 88 ? 30.281 13.269 2.007 1.00 7.98 85 TYR A O 1
ATOM 714 N N . PHE A 1 89 ? 31.138 14.085 3.928 1.00 5.77 86 PHE A N 1
ATOM 715 C CA . PHE A 1 89 ? 31.052 12.851 4.697 1.00 6.26 86 PHE A CA 1
ATOM 716 C C . PHE A 1 89 ? 30.248 13.113 5.954 1.00 7.18 86 PHE A C 1
ATOM 717 O O . PHE A 1 89 ? 30.398 14.154 6.582 1.00 7.65 86 PHE A O 1
ATOM 725 N N . SER A 1 90 ? 29.412 12.166 6.349 1.00 7.44 87 SER A N 1
ATOM 726 C CA . SER A 1 90 ? 28.810 12.253 7.673 1.00 8.41 87 SER A CA 1
ATOM 727 C C . SER A 1 90 ? 28.760 10.898 8.342 1.00 8.27 87 SER A C 1
ATOM 728 O O . SER A 1 90 ? 28.706 9.862 7.681 1.00 9.21 87 SER A O 1
ATOM 731 N N . VAL A 1 91 ? 28.821 10.926 9.664 1.00 7.78 88 VAL A N 1
ATOM 732 C CA . VAL A 1 91 ? 28.658 9.738 10.479 1.00 7.21 88 VAL A CA 1
ATOM 733 C C . VAL A 1 91 ? 27.672 10.045 11.599 1.00 8.69 88 VAL A C 1
ATOM 734 O O . VAL A 1 91 ? 27.418 11.207 11.911 1.00 9.48 88 VAL A O 1
ATOM 738 N N . GLY A 1 92 ? 27.088 9.007 12.184 1.00 10.04 89 GLY A N 1
ATOM 739 C CA . GLY A 1 92 ? 25.987 9.205 13.112 1.00 11.89 89 GLY A CA 1
ATOM 740 C C . GLY A 1 92 ? 24.660 9.313 12.368 1.00 14.58 89 GLY A C 1
ATOM 741 O O . GLY A 1 92 ? 24.557 8.882 11.218 1.00 15.99 89 GLY A O 1
ATOM 742 N N . ASP A 1 93 ? 23.649 9.896 13.007 1.00 15.57 90 ASP A N 1
ATOM 743 C CA . ASP A 1 93 ? 22.317 9.993 12.402 1.00 17.16 90 ASP A CA 1
ATOM 744 C C . ASP A 1 93 ? 22.024 11.404 11.888 1.00 18.22 90 ASP A C 1
ATOM 745 O O . ASP A 1 93 ? 22.586 12.380 12.380 1.00 17.52 90 ASP A O 1
ATOM 750 N N . ASP A 1 94 ? 21.133 11.509 10.905 1.00 19.83 91 ASP A N 1
ATOM 751 C CA . ASP A 1 94 ? 20.876 12.788 10.252 1.00 21.72 91 ASP A CA 1
ATOM 752 C C . ASP A 1 94 ? 20.178 13.821 11.144 1.00 19.41 91 ASP A C 1
ATOM 753 O O . ASP A 1 94 ? 20.130 15.004 10.802 1.00 20.11 91 ASP A O 1
ATOM 758 N N . PHE A 1 95 ? 19.647 13.385 12.285 1.00 16.77 92 PHE A N 1
ATOM 759 C CA . PHE A 1 95 ? 19.100 14.323 13.261 1.00 16.08 92 PHE A CA 1
ATOM 760 C C . PHE A 1 95 ? 20.190 15.279 13.726 1.00 14.72 92 PHE A C 1
ATOM 761 O O . PHE A 1 95 ? 19.950 16.472 13.936 1.00 15.64 92 PHE A O 1
ATOM 769 N N . ASN A 1 96 ? 21.388 14.739 13.896 1.00 12.69 93 ASN A N 1
ATOM 770 C CA . ASN A 1 96 ? 22.510 15.496 14.431 1.00 12.58 93 ASN A CA 1
ATOM 771 C C . ASN A 1 96 ? 23.795 14.786 14.040 1.00 11.71 93 ASN A C 1
ATOM 772 O O . ASN A 1 96 ? 24.440 14.143 14.869 1.00 10.90 93 ASN A O 1
ATOM 777 N N . PRO A 1 97 ? 24.160 14.880 12.757 1.00 11.05 94 PRO A N 1
ATOM 778 C CA . PRO A 1 97 ? 25.297 14.106 12.259 1.00 11.24 94 PRO A CA 1
ATOM 779 C C . PRO A 1 97 ? 26.626 14.791 12.517 1.00 9.78 94 PRO A C 1
ATOM 780 O O . PRO A 1 97 ? 26.689 16.017 12.667 1.00 10.24 94 PRO A O 1
ATOM 784 N N . GLU A 1 98 ? 27.685 13.990 12.573 1.00 8.43 95 GLU A N 1
ATOM 785 C CA . GLU A 1 98 ? 29.042 14.500 12.636 1.00 8.50 95 GLU A CA 1
ATOM 786 C C . GLU A 1 98 ? 29.527 14.606 11.191 1.00 8.94 95 GLU A C 1
ATOM 787 O O . GLU A 1 98 ? 29.479 13.628 10.447 1.00 9.46 95 GLU A O 1
ATOM 793 N N . GLU A 1 99 ? 29.971 15.793 10.788 1.00 8.30 96 GLU A N 1
ATOM 794 C CA . GLU A 1 99 ? 30.132 16.105 9.365 1.00 8.44 96 GLU A CA 1
ATOM 795 C C . GLU A 1 99 ? 31.527 16.613 9.023 1.00 7.71 96 GLU A C 1
ATOM 796 O O . GLU A 1 99 ? 32.165 17.309 9.815 1.00 8.01 96 GLU A O 1
ATOM 802 N N . LEU A 1 100 ? 31.973 16.293 7.816 1.00 6.36 97 LEU A N 1
ATOM 803 C CA . LEU A 1 100 ? 33.265 16.756 7.317 1.00 6.10 97 LEU A CA 1
ATOM 804 C C . LEU A 1 100 ? 33.221 16.921 5.802 1.00 6.56 97 LEU A C 1
ATOM 805 O O . LEU A 1 100 ? 32.682 16.073 5.088 1.00 8.74 97 LEU A O 1
ATOM 810 N N . ILE A 1 101 ? 33.796 18.013 5.313 1.00 5.28 98 ILE A N 1
ATOM 811 C CA . ILE A 1 101 ? 33.974 18.213 3.878 1.00 5.70 98 ILE A CA 1
ATOM 812 C C . ILE A 1 101 ? 35.461 18.314 3.586 1.00 6.78 98 ILE A C 1
ATOM 813 O O . ILE A 1 101 ? 36.190 18.981 4.315 1.00 7.52 98 ILE A O 1
ATOM 818 N N . ILE A 1 102 ? 35.906 17.622 2.541 1.00 6.75 99 ILE A N 1
ATOM 819 C CA . ILE A 1 102 ? 37.301 17.663 2.104 1.00 6.56 99 ILE A CA 1
ATOM 820 C C . ILE A 1 102 ? 37.339 17.695 0.580 1.00 7.30 99 ILE A C 1
ATOM 821 O O . ILE A 1 102 ? 36.346 17.368 -0.077 1.00 7.25 99 ILE A O 1
ATOM 826 N N . PRO A 1 103 ? 38.479 18.101 0.004 1.00 6.92 100 PRO A N 1
ATOM 827 C CA . PRO A 1 103 ? 38.582 18.015 -1.455 1.00 7.72 100 PRO A CA 1
ATOM 828 C C . PRO A 1 103 ? 38.488 16.561 -1.918 1.00 6.97 100 PRO A C 1
ATOM 829 O O . PRO A 1 103 ? 38.942 15.650 -1.217 1.00 6.89 100 PRO A O 1
ATOM 833 N N . ILE A 1 104 ? 37.923 16.349 -3.102 1.00 6.73 101 ILE A N 1
ATOM 834 C CA . ILE A 1 104 ? 37.835 15.009 -3.669 1.00 7.89 101 ILE A CA 1
ATOM 835 C C . ILE A 1 104 ? 39.219 14.379 -3.847 1.00 7.35 101 ILE A C 1
ATOM 836 O O . ILE A 1 104 ? 39.390 13.186 -3.603 1.00 7.93 101 ILE A O 1
ATOM 841 N N . ASN A 1 105 ? 40.226 15.161 -4.228 1.00 7.91 102 ASN A N 1
ATOM 842 C CA A ASN A 1 105 ? 41.558 14.585 -4.372 0.65 7.51 102 ASN A CA 1
ATOM 843 C CA B ASN A 1 105 ? 41.580 14.619 -4.354 0.35 7.67 102 ASN A CA 1
ATOM 844 C C . ASN A 1 105 ? 42.060 13.969 -3.059 1.00 7.23 102 ASN A C 1
ATOM 845 O O . ASN A 1 105 ? 42.625 12.880 -3.055 1.00 9.03 102 ASN A O 1
ATOM 854 N N . LEU A 1 106 ? 41.825 14.645 -1.943 1.00 6.32 103 LEU A N 1
ATOM 855 C CA . LEU A 1 106 ? 42.210 14.104 -0.648 1.00 6.35 103 LEU A CA 1
ATOM 856 C C . LEU A 1 106 ? 41.353 12.882 -0.287 1.00 6.16 103 LEU A C 1
ATOM 857 O O . LEU A 1 106 ? 41.850 11.908 0.278 1.00 5.99 103 LEU A O 1
ATOM 862 N N . ALA A 1 107 ? 40.066 12.920 -0.623 1.00 6.65 104 ALA A N 1
ATOM 863 C CA . ALA A 1 107 ? 39.213 11.754 -0.398 1.00 6.56 104 ALA A CA 1
ATOM 864 C C . ALA A 1 107 ? 39.741 10.532 -1.146 1.00 6.22 104 ALA A C 1
ATOM 865 O O . ALA A 1 107 ? 39.783 9.432 -0.592 1.00 6.90 104 ALA A O 1
ATOM 867 N N . TYR A 1 108 ? 40.160 10.722 -2.396 1.00 6.14 105 TYR A N 1
ATOM 868 C CA . TYR A 1 108 ? 40.774 9.626 -3.160 1.00 7.17 105 TYR A CA 1
ATOM 869 C C . TYR A 1 108 ? 42.046 9.121 -2.477 1.00 8.09 105 TYR A C 1
ATOM 870 O O . TYR A 1 108 ? 42.311 7.925 -2.458 1.00 9.68 105 TYR A O 1
ATOM 879 N N . HIS A 1 109 ? 42.829 10.048 -1.929 1.00 7.14 106 HIS A N 1
ATOM 880 C CA . HIS A 1 109 ? 44.044 9.728 -1.185 1.00 8.29 106 HIS A CA 1
ATOM 881 C C . HIS A 1 109 ? 43.682 8.818 -0.001 1.00 6.81 106 HIS A C 1
ATOM 882 O O . HIS A 1 109 ? 44.304 7.778 0.206 1.00 8.99 106 HIS A O 1
ATOM 889 N N . TYR A 1 110 ? 42.659 9.195 0.760 1.00 7.35 107 TYR A N 1
ATOM 890 C CA . TYR A 1 110 ? 42.220 8.376 1.892 1.00 6.98 107 TYR A CA 1
ATOM 891 C C . TYR A 1 110 ? 41.666 7.023 1.453 1.00 7.35 107 TYR A C 1
ATOM 892 O O . TYR A 1 110 ? 41.961 6.001 2.070 1.00 7.58 107 TYR A O 1
ATOM 901 N N . PHE A 1 111 ? 40.835 7.019 0.415 1.00 6.46 108 PHE A N 1
ATOM 902 C CA . PHE A 1 111 ? 40.259 5.761 -0.061 1.00 7.26 108 PHE A CA 1
ATOM 903 C C . PHE A 1 111 ? 41.343 4.804 -0.572 1.00 6.76 108 PHE A C 1
ATOM 904 O O . PHE A 1 111 ? 41.232 3.586 -0.420 1.00 7.91 108 PHE A O 1
ATOM 912 N N . ASN A 1 112 ? 42.397 5.354 -1.167 1.00 7.35 109 ASN A N 1
ATOM 913 C CA . ASN A 1 112 ? 43.507 4.541 -1.656 1.00 9.22 109 ASN A CA 1
ATOM 914 C C . ASN A 1 112 ? 44.225 3.837 -0.504 1.00 8.92 109 ASN A C 1
ATOM 915 O O . ASN A 1 112 ? 44.638 2.682 -0.623 1.00 10.29 109 ASN A O 1
ATOM 920 N N . ILE A 1 113 ? 44.360 4.543 0.615 1.00 7.58 110 ILE A N 1
ATOM 921 C CA . ILE A 1 113 ? 44.966 3.973 1.813 1.00 7.49 110 ILE A CA 1
ATOM 922 C C . ILE A 1 113 ? 44.025 2.965 2.463 1.00 6.96 110 ILE A C 1
ATOM 923 O O . ILE A 1 113 ? 44.445 1.873 2.868 1.00 7.83 110 ILE A O 1
ATOM 928 N N . ALA A 1 114 ? 42.753 3.332 2.587 1.00 7.15 111 ALA A N 1
ATOM 929 C CA . ALA A 1 114 ? 41.772 2.452 3.214 1.00 7.43 111 ALA A CA 1
ATOM 930 C C . ALA A 1 114 ? 41.592 1.139 2.447 1.00 7.85 111 ALA A C 1
ATOM 931 O O . ALA A 1 114 ? 41.475 0.064 3.051 1.00 8.43 111 ALA A O 1
ATOM 933 N N . ILE A 1 115 ? 41.582 1.219 1.122 1.00 7.51 112 ILE A N 1
ATOM 934 C CA . ILE A 1 115 ? 41.378 0.013 0.332 1.00 7.27 112 ILE A CA 1
ATOM 935 C C . ILE A 1 115 ? 42.610 -0.890 0.400 1.00 6.61 112 ILE A C 1
ATOM 936 O O . ILE A 1 115 ? 42.501 -2.112 0.352 1.00 8.00 112 ILE A O 1
ATOM 941 N N . SER A 1 116 ? 43.779 -0.275 0.548 1.00 6.85 113 SER A N 1
ATOM 942 C CA . SER A 1 116 ? 45.006 -1.007 0.823 1.00 7.61 113 SER A CA 1
ATOM 943 C C . SER A 1 116 ? 44.905 -1.761 2.152 1.00 7.83 113 SER A C 1
ATOM 944 O O . SER A 1 116 ? 45.215 -2.949 2.213 1.00 7.60 113 SER A O 1
ATOM 947 N N . ASP A 1 117 ? 44.477 -1.077 3.215 1.00 7.79 114 ASP A N 1
ATOM 948 C CA . ASP A 1 117 ? 44.243 -1.746 4.501 1.00 7.55 114 ASP A CA 1
ATOM 949 C C . ASP A 1 117 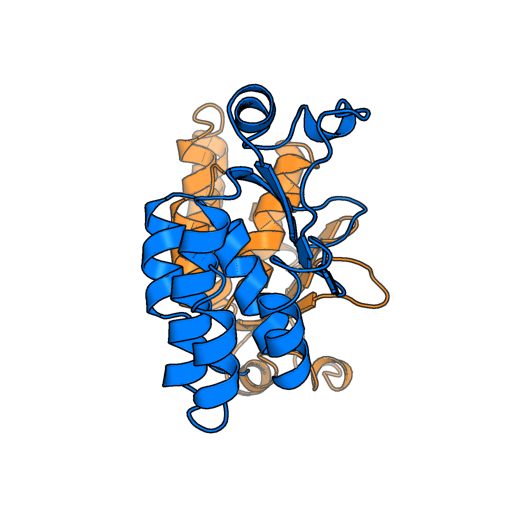? 43.302 -2.943 4.325 1.00 7.38 114 ASP A C 1
ATOM 950 O O . ASP A 1 117 ? 43.534 -4.021 4.870 1.00 7.21 114 ASP A O 1
ATOM 955 N N . PHE A 1 118 ? 42.251 -2.747 3.540 1.00 8.20 115 PHE A N 1
ATOM 956 C CA . PHE A 1 118 ? 41.251 -3.783 3.320 1.00 8.64 115 PHE A CA 1
ATOM 957 C C . PHE A 1 118 ? 41.845 -5.001 2.612 1.00 8.64 115 PHE A C 1
ATOM 958 O O . PHE A 1 118 ? 41.696 -6.134 3.086 1.00 8.31 115 PHE A O 1
ATOM 966 N N . LEU A 1 119 ? 42.542 -4.781 1.497 1.00 8.18 116 LEU A N 1
ATOM 967 C CA . LEU A 1 119 ? 43.080 -5.916 0.741 1.00 9.31 116 LEU A CA 1
ATOM 968 C C . LEU A 1 119 ? 44.201 -6.636 1.496 1.00 9.68 116 LEU A C 1
ATOM 969 O O . LEU A 1 119 ? 44.387 -7.849 1.357 1.00 10.19 116 LEU A O 1
ATOM 974 N N . ILE A 1 120 ? 44.947 -5.887 2.301 1.00 9.09 117 ILE A N 1
ATOM 975 C CA . ILE A 1 120 ? 45.996 -6.488 3.118 1.00 10.46 117 ILE A CA 1
ATOM 976 C C . ILE A 1 120 ? 45.383 -7.434 4.148 1.00 9.34 117 ILE A C 1
ATOM 977 O O . ILE A 1 120 ? 45.872 -8.546 4.355 1.00 10.49 117 ILE A O 1
ATOM 982 N N . ALA A 1 121 ? 44.290 -7.000 4.767 1.00 9.59 118 ALA A N 1
ATOM 983 C CA . ALA A 1 121 ? 43.620 -7.795 5.792 1.00 9.80 118 ALA A CA 1
ATOM 984 C C . ALA A 1 121 ? 42.826 -8.950 5.193 1.00 9.82 118 ALA A C 1
ATOM 985 O O . ALA A 1 121 ? 42.696 -10.006 5.812 1.00 11.86 118 ALA A O 1
ATOM 987 N N . HIS A 1 122 ? 42.290 -8.738 3.993 1.00 8.24 119 HIS A N 1
ATOM 988 C CA . HIS A 1 122 ? 41.400 -9.705 3.355 1.00 7.54 119 HIS A CA 1
ATOM 989 C C . HIS A 1 122 ? 41.847 -10.001 1.930 1.00 8.30 119 HIS A C 1
ATOM 990 O O . HIS A 1 122 ? 41.270 -9.488 0.966 1.00 9.26 119 HIS A O 1
ATOM 997 N N . PRO A 1 123 ? 42.896 -10.829 1.796 1.00 9.72 120 PRO A N 1
ATOM 998 C CA . PRO A 1 123 ? 43.534 -11.028 0.490 1.00 10.72 120 PRO A CA 1
ATOM 999 C C . PRO A 1 123 ? 42.606 -11.640 -0.564 1.00 11.37 120 PRO A C 1
ATOM 1000 O O . PRO A 1 123 ? 42.925 -11.552 -1.745 1.00 11.90 120 PRO A O 1
ATOM 1004 N N . GLU A 1 124 ? 41.476 -12.219 -0.160 1.00 12.43 121 GLU A N 1
ATOM 1005 C CA . GLU A 1 124 ? 40.531 -12.757 -1.133 1.00 13.76 121 GLU A CA 1
ATOM 1006 C C . GLU A 1 124 ? 39.979 -11.665 -2.055 1.00 12.51 121 GLU A C 1
ATOM 1007 O O . GLU A 1 124 ? 39.503 -11.952 -3.161 1.00 14.23 121 GLU A O 1
ATOM 1013 N N . TYR A 1 125 ? 40.078 -10.412 -1.614 1.00 11.14 122 TYR A N 1
ATOM 1014 C CA . TYR A 1 125 ? 39.582 -9.283 -2.396 1.00 11.03 122 TYR A CA 1
ATOM 1015 C C . TYR A 1 125 ? 40.673 -8.576 -3.205 1.00 10.57 122 TYR A C 1
ATOM 1016 O O . TYR A 1 125 ? 40.444 -7.500 -3.752 1.00 10.56 122 TYR A O 1
ATOM 1025 N N . GLN A 1 126 ? 41.847 -9.190 -3.285 1.00 10.28 123 GLN A N 1
ATOM 1026 C CA . GLN A 1 126 ? 43.012 -8.596 -3.956 1.00 10.26 123 GLN A CA 1
ATOM 1027 C C . GLN A 1 126 ? 42.708 -7.964 -5.318 1.00 11.83 123 GLN A C 1
ATOM 1028 O O . GLN A 1 126 ? 42.935 -6.772 -5.525 1.00 12.32 123 GLN A O 1
ATOM 1034 N N . LYS A 1 127 ? 42.195 -8.764 -6.247 1.00 12.87 124 LYS A N 1
ATOM 1035 C CA . LYS A 1 127 ? 41.968 -8.279 -7.605 1.00 14.41 124 LYS A CA 1
ATOM 1036 C C . LYS A 1 127 ? 40.935 -7.157 -7.686 1.00 14.91 124 LYS A C 1
ATOM 1037 O O . LYS A 1 127 ? 41.191 -6.121 -8.307 1.00 15.72 124 LYS A O 1
ATOM 1041 N N . LYS A 1 128 ? 39.784 -7.354 -7.052 1.00 14.50 125 LYS A N 1
ATOM 1042 C CA . LYS A 1 128 ? 38.728 -6.344 -7.078 1.00 15.60 125 LYS A CA 1
ATOM 1043 C C . LYS A 1 128 ? 39.232 -5.016 -6.532 1.00 15.03 125 LYS A C 1
ATOM 1044 O O . LYS A 1 128 ? 38.924 -3.956 -7.070 1.00 15.68 125 LYS A O 1
ATOM 1050 N N . CYS A 1 129 ? 40.019 -5.084 -5.466 1.00 13.44 126 CYS A N 1
ATOM 1051 C CA . CYS A 1 129 ? 40.551 -3.880 -4.845 1.00 13.38 126 CYS A CA 1
ATOM 1052 C C . CYS A 1 129 ? 41.591 -3.186 -5.712 1.00 13.38 126 CYS A C 1
ATOM 1053 O O . CYS A 1 129 ? 41.618 -1.960 -5.788 1.00 12.82 126 CYS A O 1
ATOM 1056 N N . LYS A 1 130 ? 42.459 -3.964 -6.346 1.00 15.07 127 LYS A N 1
ATOM 1057 C CA . LYS A 1 130 ? 43.479 -3.386 -7.216 1.00 15.39 127 LYS A CA 1
ATOM 1058 C C . LYS A 1 130 ? 42.846 -2.653 -8.391 1.00 16.32 127 LYS A C 1
ATOM 1059 O O . LYS A 1 130 ? 43.310 -1.580 -8.792 1.00 15.63 127 LYS A O 1
ATOM 1065 N N . GLU A 1 131 ? 41.776 -3.232 -8.927 1.00 16.43 128 GLU A N 1
ATOM 1066 C CA . GLU A 1 131 ? 41.046 -2.619 -10.028 1.00 18.17 128 GLU A CA 1
ATOM 1067 C C . GLU A 1 131 ? 40.392 -1.307 -9.621 1.00 16.93 128 GLU A C 1
ATOM 1068 O O . GLU A 1 131 ? 40.370 -0.362 -10.393 1.00 18.60 128 GLU A O 1
ATOM 1074 N N . ILE A 1 132 ? 39.847 -1.255 -8.411 1.00 15.27 129 ILE A N 1
ATOM 1075 C CA . ILE A 1 132 ? 39.230 -0.029 -7.930 1.00 14.26 129 ILE A CA 1
ATOM 1076 C C . ILE A 1 132 ? 40.308 1.017 -7.663 1.00 14.55 129 ILE A C 1
ATOM 1077 O O . ILE A 1 132 ? 40.144 2.192 -7.980 1.00 13.57 129 ILE A O 1
ATOM 1082 N N . GLN A 1 133 ? 41.423 0.574 -7.100 1.00 15.90 130 GLN A N 1
ATOM 1083 C CA . GLN A 1 133 ? 42.524 1.465 -6.759 1.00 18.01 130 GLN A CA 1
ATOM 1084 C C . GLN A 1 133 ? 43.043 2.251 -7.953 1.00 20.84 130 GLN A C 1
ATOM 1085 O O . GLN A 1 133 ? 43.386 3.427 -7.836 1.00 21.60 130 GLN A O 1
ATOM 1091 N N . LYS A 1 134 ? 43.096 1.592 -9.102 1.00 22.35 131 LYS A N 1
ATOM 1092 C CA A LYS A 1 134 ? 43.641 2.254 -10.277 0.48 23.98 131 LYS A CA 1
ATOM 1093 C CA B LYS A 1 134 ? 43.555 2.177 -10.361 0.52 23.95 131 LYS A CA 1
ATOM 1094 C C . LYS A 1 134 ? 42.750 3.418 -10.730 1.00 24.26 131 LYS A C 1
ATOM 1095 O O . LYS A 1 134 ? 43.235 4.334 -11.393 1.00 26.20 131 LYS A O 1
ATOM 1106 N N . THR A 1 135 ? 41.482 3.420 -10.319 1.00 23.39 132 THR A N 1
ATOM 1107 C CA . THR A 1 135 ? 40.571 4.519 -10.646 1.00 22.40 132 THR A CA 1
ATOM 1108 C C . THR A 1 135 ? 40.812 5.760 -9.789 1.00 22.27 132 THR A C 1
ATOM 1109 O O . THR A 1 135 ? 40.454 6.872 -10.175 1.00 22.88 132 THR A O 1
ATOM 1113 N N . TYR A 1 136 ? 41.415 5.570 -8.623 1.00 20.64 133 TYR A N 1
ATOM 1114 C CA . TYR A 1 136 ? 41.666 6.674 -7.706 1.00 20.15 133 TYR A CA 1
ATOM 1115 C C . TYR A 1 136 ? 42.734 7.638 -8.232 1.00 22.47 133 TYR A C 1
ATOM 1116 O O . TYR A 1 136 ? 43.058 8.638 -7.585 1.00 23.87 133 TYR A O 1
ATOM 1125 N N . ASN B 1 7 ? 37.397 19.856 14.884 1.00 23.91 4 ASN B N 1
ATOM 1126 C CA . ASN B 1 7 ? 37.052 19.012 16.024 1.00 22.25 4 ASN B CA 1
ATOM 1127 C C . ASN B 1 7 ? 37.969 19.308 17.218 1.00 19.82 4 ASN B C 1
ATOM 1128 O O . ASN B 1 7 ? 39.192 19.241 17.089 1.00 21.98 4 ASN B O 1
ATOM 1133 N N . ILE B 1 8 ? 37.388 19.637 18.375 1.00 15.02 5 ILE B N 1
ATOM 1134 C CA . ILE B 1 8 ? 38.186 19.894 19.579 1.00 11.92 5 ILE B CA 1
ATOM 1135 C C . ILE B 1 8 ? 38.639 18.629 20.316 1.00 9.10 5 ILE B C 1
ATOM 1136 O O . ILE B 1 8 ? 39.493 18.697 21.200 1.00 8.72 5 ILE B O 1
ATOM 1141 N N . PHE B 1 9 ? 38.069 17.482 19.969 1.00 8.55 6 PHE B N 1
ATOM 1142 C CA . PHE B 1 9 ? 38.365 16.253 20.703 1.00 7.55 6 PHE B CA 1
ATOM 1143 C C . PHE B 1 9 ? 39.574 15.532 20.128 1.00 7.77 6 PHE B C 1
ATOM 1144 O O . PHE B 1 9 ? 39.503 14.373 19.722 1.00 8.75 6 PHE B O 1
ATOM 1152 N N . LEU B 1 10 ? 40.700 16.228 20.123 1.00 7.57 7 LEU B N 1
ATOM 1153 C CA . LEU B 1 10 ? 41.886 15.726 19.448 1.00 7.47 7 LEU B CA 1
ATOM 1154 C C . LEU B 1 10 ? 42.398 14.440 20.084 1.00 7.46 7 LEU B C 1
ATOM 1155 O O . LEU B 1 10 ? 42.606 13.433 19.403 1.00 9.46 7 LEU B O 1
ATOM 1160 N N . ASN B 1 11 ? 42.595 14.466 21.395 1.00 6.88 8 ASN B N 1
ATOM 1161 C CA . ASN B 1 11 ? 43.110 13.289 22.083 1.00 7.26 8 ASN B CA 1
ATOM 1162 C C . ASN B 1 11 ? 42.082 12.179 22.257 1.00 7.36 8 ASN B C 1
ATOM 1163 O O . ASN B 1 11 ? 42.417 10.991 22.183 1.00 7.99 8 ASN B O 1
ATOM 1168 N N . LEU B 1 12 ? 40.827 12.563 22.457 1.00 7.52 9 LEU B N 1
ATOM 1169 C CA . LEU B 1 12 ? 39.749 11.582 22.565 1.00 7.52 9 LEU B CA 1
ATOM 1170 C C . LEU B 1 12 ? 39.608 10.797 21.278 1.00 7.37 9 LEU B C 1
ATOM 1171 O O . LEU B 1 12 ? 39.518 9.576 21.305 1.00 7.74 9 LEU B O 1
ATOM 1176 N N . ASN B 1 13 ? 39.572 11.500 20.152 1.00 7.30 10 ASN B N 1
ATOM 1177 C CA . ASN B 1 13 ? 39.406 10.832 18.872 1.00 6.71 10 ASN B CA 1
ATOM 1178 C C . ASN B 1 13 ? 40.561 9.904 18.565 1.00 7.54 10 ASN B C 1
ATOM 1179 O O . ASN B 1 13 ? 40.356 8.801 18.077 1.00 7.95 10 ASN B O 1
ATOM 1184 N N . LYS B 1 14 ? 41.782 10.354 18.826 1.00 7.57 11 LYS B N 1
ATOM 1185 C CA . LYS B 1 14 ? 42.944 9.509 18.564 1.00 8.35 11 LYS B CA 1
ATOM 1186 C C . LYS B 1 14 ? 42.824 8.179 19.311 1.00 8.20 11 LYS B C 1
ATOM 1187 O O . LYS B 1 14 ? 42.949 7.102 18.721 1.00 9.08 11 LYS B O 1
ATOM 1193 N N . LYS B 1 15 ? 42.548 8.252 20.606 1.00 7.11 12 LYS B N 1
ATOM 1194 C CA . LYS B 1 15 ? 42.505 7.044 21.414 1.00 8.21 12 LYS B CA 1
ATOM 1195 C C . LYS B 1 15 ? 41.327 6.162 21.036 1.00 7.28 12 LYS B C 1
ATOM 1196 O O . LYS B 1 15 ? 41.484 4.965 20.825 1.00 7.90 12 LYS B O 1
ATOM 1202 N N . SER B 1 16 ? 40.150 6.758 20.908 1.00 7.37 13 SER B N 1
ATOM 1203 C CA . SER B 1 16 ? 38.967 5.967 20.623 1.00 7.29 13 SER B CA 1
ATOM 1204 C C . SER B 1 16 ? 39.020 5.316 19.233 1.00 6.75 13 SER B C 1
ATOM 1205 O O . SER B 1 16 ? 38.677 4.142 19.086 1.00 7.66 13 SER B O 1
ATOM 1208 N N . ILE B 1 17 ? 39.453 6.065 18.223 1.00 6.80 14 ILE B N 1
ATOM 1209 C CA . ILE B 1 17 ? 39.593 5.508 16.883 1.00 7.15 14 ILE B CA 1
ATOM 1210 C C . ILE B 1 17 ? 40.621 4.381 16.866 1.00 6.25 14 ILE B C 1
ATOM 1211 O O . ILE B 1 17 ? 40.384 3.320 16.285 1.00 6.59 14 ILE B O 1
ATOM 1216 N N . ASN B 1 18 ? 41.755 4.583 17.525 1.00 6.53 15 ASN B N 1
ATOM 1217 C CA . ASN B 1 18 ? 42.766 3.533 17.559 1.00 7.48 15 ASN B CA 1
ATOM 1218 C C . ASN B 1 18 ? 42.313 2.282 18.310 1.00 7.73 15 ASN B C 1
ATOM 1219 O O . ASN B 1 18 ? 42.838 1.195 18.081 1.00 9.25 15 ASN B O 1
ATOM 1224 N N . ASN B 1 19 ? 41.333 2.439 19.193 1.00 6.63 16 ASN B N 1
ATOM 1225 C CA . ASN B 1 19 ? 40.747 1.306 19.920 1.00 6.98 16 ASN B CA 1
ATOM 1226 C C . ASN B 1 19 ? 39.510 0.712 19.236 1.00 7.03 16 ASN B C 1
ATOM 1227 O O . ASN B 1 19 ? 38.865 -0.187 19.794 1.00 8.58 16 ASN B O 1
ATOM 1232 N N . ASN B 1 20 ? 39.161 1.229 18.053 1.00 6.67 17 ASN B N 1
ATOM 1233 C CA . ASN B 1 20 ? 37.977 0.771 17.315 1.00 7.45 17 ASN B CA 1
ATOM 1234 C C . ASN B 1 20 ? 36.690 1.099 18.082 1.00 7.58 17 ASN B C 1
ATOM 1235 O O . ASN B 1 20 ? 35.663 0.447 17.918 1.00 9.65 17 ASN B O 1
ATOM 1240 N N . HIS B 1 21 ? 36.752 2.129 18.918 1.00 6.18 18 HIS B N 1
ATOM 1241 C CA . HIS B 1 21 ? 35.587 2.565 19.693 1.00 5.53 18 HIS B CA 1
ATOM 1242 C C . HIS B 1 21 ? 35.018 3.864 19.150 1.00 6.11 18 HIS B C 1
ATOM 1243 O O . HIS B 1 21 ? 34.849 4.844 19.882 1.00 6.82 18 HIS B O 1
ATOM 1250 N N . PHE B 1 22 ? 34.729 3.848 17.853 1.00 5.97 19 PHE B N 1
ATOM 1251 C CA . PHE B 1 22 ? 34.221 5.013 17.146 1.00 6.01 19 PHE B CA 1
ATOM 1252 C C . PHE B 1 22 ? 32.892 5.528 17.706 1.00 5.99 19 PHE B C 1
ATOM 1253 O O . PHE B 1 22 ? 32.582 6.708 17.566 1.00 7.04 19 PHE B O 1
ATOM 1261 N N . VAL B 1 23 ? 32.117 4.669 18.364 1.00 5.74 20 VAL B N 1
ATOM 1262 C CA . VAL B 1 23 ? 30.884 5.131 19.008 1.00 5.38 20 VAL B CA 1
ATOM 1263 C C . VAL B 1 23 ? 31.172 6.217 20.052 1.00 5.73 20 VAL B C 1
ATOM 1264 O O . VAL B 1 23 ? 30.412 7.191 20.180 1.00 6.88 20 VAL B O 1
ATOM 1268 N N . ILE B 1 24 ? 32.280 6.060 20.779 1.00 5.47 21 ILE B N 1
ATOM 1269 C CA . ILE B 1 24 ? 32.688 7.064 21.761 1.00 6.65 21 ILE B CA 1
ATOM 1270 C C . ILE B 1 24 ? 33.025 8.404 21.103 1.00 7.29 21 ILE B C 1
ATOM 1271 O O . ILE B 1 24 ? 32.648 9.467 21.609 1.00 7.74 21 ILE B O 1
ATOM 1276 N N . SER B 1 25 ? 33.740 8.343 19.982 1.00 7.62 22 SER B N 1
ATOM 1277 C CA . SER B 1 25 ? 34.090 9.527 19.194 1.00 8.21 22 SER B CA 1
ATOM 1278 C C . SER B 1 25 ? 32.822 10.287 18.800 1.00 7.79 22 SER B C 1
ATOM 1279 O O . SER B 1 25 ? 32.725 11.511 18.956 1.00 9.68 22 SER B O 1
ATOM 1282 N N . ILE B 1 26 ? 31.842 9.551 18.288 1.00 6.43 23 ILE B N 1
ATOM 1283 C CA . ILE B 1 26 ? 30.600 10.158 17.821 1.00 6.61 23 ILE B CA 1
ATOM 1284 C C . ILE B 1 26 ? 29.799 10.715 18.987 1.00 6.51 23 ILE B C 1
ATOM 1285 O O . ILE B 1 26 ? 29.234 11.804 18.900 1.00 8.01 23 ILE B O 1
ATOM 1290 N N . PHE B 1 27 ? 29.772 9.972 20.087 1.00 6.01 24 PHE B N 1
ATOM 1291 C CA . PHE B 1 27 ? 29.053 10.380 21.290 1.00 6.96 24 PHE B CA 1
ATOM 1292 C C . PHE B 1 27 ? 29.460 11.786 21.738 1.00 7.32 24 PHE B C 1
ATOM 1293 O O . PHE B 1 27 ? 28.619 12.674 21.890 1.00 6.93 24 PHE B O 1
ATOM 1301 N N . PHE B 1 28 ? 30.754 12.000 21.928 1.00 7.15 25 PHE B N 1
ATOM 1302 C CA . PHE B 1 28 ? 31.205 13.295 22.413 1.00 7.33 25 PHE B CA 1
ATOM 1303 C C . PHE B 1 28 ? 31.051 14.418 21.395 1.00 7.66 25 PHE B C 1
ATOM 1304 O O . PHE B 1 28 ? 30.609 15.508 21.750 1.00 8.54 25 PHE B O 1
ATOM 1312 N N . GLU B 1 29 ? 31.372 14.156 20.132 1.00 8.07 26 GLU B N 1
ATOM 1313 C CA . GLU B 1 29 ? 31.284 15.220 19.140 1.00 10.17 26 GLU B CA 1
ATOM 1314 C C . GLU B 1 29 ? 29.856 15.679 18.917 1.00 10.35 26 GLU B C 1
ATOM 1315 O O . GLU B 1 29 ? 29.588 16.874 18.789 1.00 10.96 26 GLU B O 1
ATOM 1321 N N . THR B 1 30 ? 28.926 14.735 18.882 1.00 9.88 27 THR B N 1
ATOM 1322 C CA . THR B 1 30 ? 27.552 15.112 18.584 1.00 10.86 27 THR B CA 1
ATOM 1323 C C . THR B 1 30 ? 26.895 15.850 19.759 1.00 10.37 27 THR B C 1
ATOM 1324 O O . THR B 1 30 ? 26.136 16.790 19.552 1.00 10.07 27 THR B O 1
ATOM 1328 N N . ILE B 1 31 ? 27.195 15.446 20.990 1.00 9.72 28 ILE B N 1
ATOM 1329 C CA . ILE B 1 31 ? 26.693 16.189 22.147 1.00 10.13 28 ILE B CA 1
ATOM 1330 C C . ILE B 1 31 ? 27.291 17.594 22.210 1.00 9.07 28 ILE B C 1
ATOM 1331 O O . ILE B 1 31 ? 26.580 18.578 22.417 1.00 9.28 28 ILE B O 1
ATOM 1336 N N . TYR B 1 32 ? 28.599 17.690 22.019 1.00 8.99 29 TYR B N 1
ATOM 1337 C CA . TYR B 1 32 ? 29.266 18.985 22.038 1.00 8.48 29 TYR B CA 1
ATOM 1338 C C . TYR B 1 32 ? 28.705 19.960 21.005 1.00 9.53 29 TYR B C 1
ATOM 1339 O O . TYR B 1 32 ? 28.473 21.131 21.298 1.00 9.73 29 TYR B O 1
ATOM 1348 N N . GLN B 1 33 ? 28.481 19.487 19.790 1.00 10.29 30 GLN B N 1
ATOM 1349 C CA . GLN B 1 33 ? 28.090 20.406 18.736 1.00 12.63 30 GLN B CA 1
ATOM 1350 C C . GLN B 1 33 ? 26.618 20.830 18.827 1.00 13.54 30 GLN B C 1
ATOM 1351 O O . GLN B 1 33 ? 26.243 21.886 18.326 1.00 15.47 30 GLN B O 1
ATOM 1357 N N . PHE B 1 34 ? 25.786 20.011 19.463 1.00 12.41 31 PHE B N 1
ATOM 1358 C CA . PHE B 1 34 ? 24.343 20.212 19.401 1.00 12.89 31 PHE B CA 1
ATOM 1359 C C . PHE B 1 34 ? 23.749 20.696 20.723 1.00 13.04 31 PHE B C 1
ATOM 1360 O O . PHE B 1 34 ? 22.842 21.533 20.741 1.00 15.10 31 PHE B O 1
ATOM 1368 N N . GLU B 1 35 ? 24.260 20.176 21.830 1.00 10.60 32 GLU B N 1
ATOM 1369 C CA . GLU B 1 35 ? 23.760 20.556 23.143 1.00 10.27 32 GLU B CA 1
ATOM 1370 C C . GLU B 1 35 ? 24.541 21.742 23.694 1.00 10.51 32 GLU B C 1
ATOM 1371 O O . GLU B 1 35 ? 25.596 22.097 23.174 1.00 11.33 32 GLU B O 1
ATOM 1377 N N . THR B 1 36 ? 24.014 22.364 24.743 1.00 10.85 33 THR B N 1
ATOM 1378 C CA . THR B 1 36 ? 24.718 23.470 25.379 1.00 11.09 33 THR B CA 1
ATOM 1379 C C . THR B 1 36 ? 25.944 22.948 26.126 1.00 10.92 33 THR B C 1
ATOM 1380 O O . THR B 1 36 ? 26.052 21.749 26.409 1.00 10.65 33 THR B O 1
ATOM 1384 N N . LYS B 1 37 ? 26.864 23.844 26.467 1.00 10.67 34 LYS B N 1
ATOM 1385 C CA . LYS B 1 37 ? 28.043 23.435 27.215 1.00 11.25 34 LYS B CA 1
ATOM 1386 C C . LYS B 1 37 ? 27.647 22.977 28.614 1.00 10.72 34 LYS B C 1
ATOM 1387 O O . LYS B 1 37 ? 28.255 22.064 29.160 1.00 10.44 34 LYS B O 1
ATOM 1393 N N . ASP B 1 38 ? 26.613 23.595 29.181 1.00 11.57 35 ASP B N 1
ATOM 1394 C CA . ASP B 1 38 ? 26.119 23.168 30.491 1.00 12.08 35 ASP B CA 1
ATOM 1395 C C . ASP B 1 38 ? 25.609 21.726 30.442 1.00 11.06 35 ASP B C 1
ATOM 1396 O O . ASP B 1 38 ? 25.845 20.943 31.364 1.00 11.53 35 ASP B O 1
ATOM 1401 N N . THR B 1 39 ? 24.919 21.371 29.365 1.00 10.69 36 THR B N 1
ATOM 1402 C CA . THR B 1 39 ? 24.487 19.984 29.172 1.00 10.20 36 THR B CA 1
ATOM 1403 C C . THR B 1 39 ? 25.676 19.027 29.055 1.00 9.75 36 THR B C 1
ATOM 1404 O O . THR B 1 39 ? 25.682 17.951 29.661 1.00 9.86 36 THR B O 1
ATOM 1408 N N . LEU B 1 40 ? 26.687 19.417 28.290 1.00 9.60 37 LEU B N 1
ATOM 1409 C CA . LEU B 1 40 ? 27.895 18.600 28.192 1.00 9.42 37 LEU B CA 1
ATOM 1410 C C . LEU B 1 40 ? 28.543 18.380 29.562 1.00 9.15 37 LEU B C 1
ATOM 1411 O O . LEU B 1 40 ? 28.984 17.277 29.867 1.00 8.71 37 LEU B O 1
ATOM 1416 N N . LEU B 1 41 ? 28.593 19.423 30.388 1.00 9.14 38 LEU B N 1
ATOM 1417 C CA . LEU B 1 41 ? 29.111 19.280 31.745 1.00 9.90 38 LEU B CA 1
ATOM 1418 C C . LEU B 1 41 ? 28.320 18.244 32.545 1.00 8.78 38 LEU B C 1
ATOM 1419 O O . LEU B 1 41 ? 28.908 17.445 33.273 1.00 9.86 38 LEU B O 1
ATOM 1424 N N . GLU B 1 42 ? 26.995 18.231 32.385 1.00 9.31 39 GLU B N 1
ATOM 1425 C CA . GLU B 1 42 ? 26.169 17.238 33.078 1.00 10.19 39 GLU B CA 1
ATOM 1426 C C . GLU B 1 42 ? 26.454 15.830 32.557 1.00 10.28 39 GLU B C 1
ATOM 1427 O O . GLU B 1 42 ? 26.499 14.869 33.331 1.00 10.42 39 GLU B O 1
ATOM 1433 N N . CYS B 1 43 ? 26.650 15.722 31.246 1.00 8.73 40 CYS B N 1
ATOM 1434 C CA . CYS B 1 43 ? 27.079 14.472 30.627 1.00 8.54 40 CYS B CA 1
ATOM 1435 C C . CYS B 1 43 ? 28.385 13.958 31.252 1.00 8.43 40 CYS B C 1
ATOM 1436 O O . CYS B 1 43 ? 28.502 12.777 31.570 1.00 9.69 40 CYS B O 1
ATOM 1439 N N . PHE B 1 44 ? 29.356 14.850 31.452 1.00 8.17 41 PHE B N 1
ATOM 1440 C CA . PHE B 1 44 ? 30.611 14.473 32.103 1.00 8.86 41 PHE B CA 1
ATOM 1441 C C . PHE B 1 44 ? 30.397 14.031 33.553 1.00 9.81 41 PHE B C 1
ATOM 1442 O O . PHE B 1 44 ? 31.076 13.130 34.038 1.00 11.00 41 PHE B O 1
ATOM 1450 N N . LYS B 1 45 ? 29.454 14.670 34.240 1.00 10.95 42 LYS B N 1
ATOM 1451 C CA . LYS B 1 45 ? 29.235 14.409 35.666 1.00 11.88 42 LYS B CA 1
ATOM 1452 C C . LYS B 1 45 ? 28.475 13.126 35.966 1.00 11.83 42 LYS B C 1
ATOM 1453 O O . LYS B 1 45 ? 28.765 12.441 36.953 1.00 12.09 42 LYS B O 1
ATOM 1459 N N . ASN B 1 46 ? 27.487 12.817 35.132 1.00 11.40 43 ASN B N 1
ATOM 1460 C CA . ASN B 1 46 ? 26.520 11.773 35.462 1.00 13.01 43 ASN B CA 1
ATOM 1461 C C . ASN B 1 46 ? 27.138 10.391 35.583 1.00 12.83 43 ASN B C 1
ATOM 1462 O O . ASN B 1 46 ? 26.609 9.535 36.280 1.00 13.86 43 ASN B O 1
ATOM 1467 N N . ILE B 1 47 ? 28.259 10.172 34.909 1.00 13.44 44 ILE B N 1
ATOM 1468 C CA . ILE B 1 47 ? 28.921 8.876 34.986 1.00 15.15 44 ILE B CA 1
ATOM 1469 C C . ILE B 1 47 ? 29.322 8.539 36.433 1.00 15.97 44 ILE B C 1
ATOM 1470 O O . ILE B 1 47 ? 29.314 7.377 36.827 1.00 18.00 44 ILE B O 1
ATOM 1475 N N . THR B 1 48 ? 29.620 9.563 37.233 1.00 16.18 45 THR B N 1
ATOM 1476 C CA . THR B 1 48 ? 30.028 9.365 38.628 1.00 19.19 45 THR B CA 1
ATOM 1477 C C . THR B 1 48 ? 28.851 9.281 39.590 1.00 20.14 45 THR B C 1
ATOM 1478 O O . THR B 1 48 ? 28.994 8.794 40.713 1.00 21.96 45 THR B O 1
ATOM 1482 N N . THR B 1 49 ? 27.694 9.776 39.165 1.00 19.52 46 THR B N 1
ATOM 1483 C CA . THR B 1 49 ? 26.532 9.837 40.048 1.00 20.19 46 THR B CA 1
ATOM 1484 C C . THR B 1 49 ? 25.467 8.807 39.686 1.00 19.20 46 THR B C 1
ATOM 1485 O O . THR B 1 49 ? 25.468 7.694 40.209 1.00 20.29 46 THR B O 1
ATOM 1489 N N . THR B 1 50 ? 24.564 9.179 38.786 1.00 17.47 47 THR B N 1
ATOM 1490 C CA . THR B 1 50 ? 23.452 8.309 38.412 1.00 16.82 47 THR B CA 1
ATOM 1491 C C . THR B 1 50 ? 23.902 7.150 37.527 1.00 15.32 47 THR B C 1
ATOM 1492 O O . THR B 1 50 ? 23.257 6.100 37.488 1.00 16.42 47 THR B O 1
ATOM 1496 N N . GLY B 1 51 ? 25.004 7.347 36.810 1.00 13.42 48 GLY B N 1
ATOM 1497 C CA . GLY B 1 51 ? 25.528 6.320 35.933 1.00 11.97 48 GLY B CA 1
ATOM 1498 C C . GLY B 1 51 ? 24.857 6.312 34.567 1.00 10.70 48 GLY B C 1
ATOM 1499 O O . GLY B 1 51 ? 25.087 5.418 33.757 1.00 11.09 48 GLY B O 1
ATOM 1500 N N . HIS B 1 52 ? 24.028 7.312 34.291 1.00 10.75 49 HIS B N 1
ATOM 1501 C CA . HIS B 1 52 ? 23.376 7.369 32.988 1.00 11.89 49 HIS B CA 1
ATOM 1502 C C . HIS B 1 52 ? 23.107 8.791 32.520 1.00 9.63 49 HIS B C 1
ATOM 1503 O O . HIS B 1 52 ? 22.979 9.715 33.322 1.00 10.58 49 HIS B O 1
ATOM 1510 N N . PHE B 1 53 ? 23.041 8.951 31.207 1.00 9.77 50 PHE B N 1
ATOM 1511 C CA . PHE B 1 53 ? 22.778 10.237 30.591 1.00 9.19 50 PHE B CA 1
ATOM 1512 C C . PHE B 1 53 ? 22.232 9.972 29.209 1.00 9.19 50 PHE B C 1
ATOM 1513 O O . PHE B 1 53 ? 22.710 9.078 28.520 1.00 10.64 50 PHE B O 1
ATOM 1521 N N . GLY B 1 54 ? 21.252 10.760 28.790 1.00 9.46 51 GLY B N 1
ATOM 1522 C CA . GLY B 1 54 ? 20.667 10.558 27.482 1.00 9.59 51 GLY B CA 1
ATOM 1523 C C . GLY B 1 54 ? 20.109 11.821 26.858 1.00 10.69 51 GLY B C 1
ATOM 1524 O O . GLY B 1 54 ? 19.437 12.615 27.517 1.00 11.64 51 GLY B O 1
ATOM 1525 N N . VAL B 1 55 ? 20.428 12.002 25.581 1.00 10.97 52 VAL B N 1
ATOM 1526 C CA . VAL B 1 55 ? 19.827 13.021 24.739 1.00 11.19 52 VAL B CA 1
ATOM 1527 C C . VAL B 1 55 ? 19.343 12.336 23.474 1.00 12.63 52 VAL B C 1
ATOM 1528 O O . VAL B 1 55 ? 19.563 11.138 23.287 1.00 12.87 52 VAL B O 1
ATOM 1532 N N . ILE B 1 56 ? 18.679 13.085 22.602 1.00 13.89 53 ILE B N 1
ATOM 1533 C CA . ILE B 1 56 ? 18.265 12.504 21.335 1.00 14.56 53 ILE B CA 1
ATOM 1534 C C . ILE B 1 56 ? 19.523 12.152 20.542 1.00 15.15 53 ILE B C 1
ATOM 1535 O O . ILE B 1 56 ? 20.371 13.015 20.284 1.00 16.00 53 ILE B O 1
ATOM 1540 N N . GLY B 1 57 ? 19.675 10.868 20.224 1.00 14.44 54 GLY B N 1
ATOM 1541 C CA . GLY B 1 57 ? 20.789 10.407 19.413 1.00 14.70 54 GLY B CA 1
ATOM 1542 C C . GLY B 1 57 ? 22.074 10.053 20.144 1.00 12.79 54 GLY B C 1
ATOM 1543 O O . GLY B 1 57 ? 23.081 9.767 19.496 1.00 12.89 54 GLY B O 1
ATOM 1544 N N . ALA B 1 58 ? 22.062 10.071 21.477 1.00 11.19 55 ALA B N 1
ATOM 1545 C CA . ALA B 1 58 ? 23.257 9.709 22.240 1.00 10.92 55 ALA B CA 1
ATOM 1546 C C . ALA B 1 58 ? 22.929 9.402 23.686 1.00 10.37 55 ALA B C 1
ATOM 1547 O O . ALA B 1 58 ? 22.250 10.178 24.346 1.00 11.91 55 ALA B O 1
ATOM 1549 N N . GLN B 1 59 ? 23.441 8.289 24.195 1.00 9.01 56 GLN B N 1
ATOM 1550 C CA . GLN B 1 59 ? 23.228 7.958 25.596 1.00 9.16 56 GLN B CA 1
ATOM 1551 C C . GLN B 1 59 ? 24.282 7.001 26.119 1.00 7.98 56 GLN B C 1
ATOM 1552 O O . GLN B 1 59 ? 24.944 6.296 25.352 1.00 7.70 56 GLN B O 1
ATOM 1558 N N . TYR B 1 60 ? 24.416 6.971 27.440 1.00 7.30 57 TYR B N 1
ATOM 1559 C CA . TYR B 1 60 ? 25.118 5.882 28.110 1.00 7.12 57 TYR B CA 1
ATOM 1560 C C . TYR B 1 60 ? 24.352 5.436 29.339 1.00 7.46 57 TYR B C 1
ATOM 1561 O O . TYR B 1 60 ? 23.565 6.195 29.915 1.00 8.84 57 TYR B O 1
ATOM 1570 N N . GLU B 1 61 ? 24.608 4.203 29.752 1.00 7.98 58 GLU B N 1
ATOM 1571 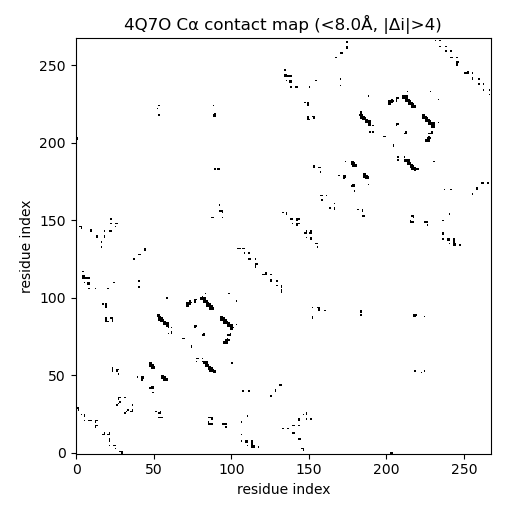C CA . GLU B 1 61 ? 24.026 3.673 30.965 1.00 9.34 58 GLU B CA 1
ATOM 1572 C C . GLU B 1 61 ? 24.959 2.596 31.488 1.00 8.24 58 GLU B C 1
ATOM 1573 O O . GLU B 1 61 ? 25.306 1.666 30.755 1.00 9.09 58 GLU B O 1
ATOM 1579 N N . LYS B 1 62 ? 25.394 2.729 32.736 1.00 8.47 59 LYS B N 1
ATOM 1580 C CA . LYS B 1 62 ? 26.106 1.634 33.378 1.00 9.09 59 LYS B CA 1
ATOM 1581 C C . LYS B 1 62 ? 25.212 0.400 33.372 1.00 8.85 59 LYS B C 1
ATOM 1582 O O . LYS B 1 62 ? 23.997 0.497 33.578 1.00 10.79 59 LYS B O 1
ATOM 1588 N N . ILE B 1 63 ? 25.813 -0.761 33.133 1.00 7.00 60 ILE B N 1
ATOM 1589 C CA . ILE B 1 63 ? 25.045 -1.987 33.004 1.00 8.83 60 ILE B CA 1
ATOM 1590 C C . ILE B 1 63 ? 24.869 -2.640 34.361 1.00 10.23 60 ILE B C 1
ATOM 1591 O O . ILE B 1 63 ? 25.849 -2.936 35.050 1.00 11.15 60 ILE B O 1
ATOM 1596 N N . ASP B 1 64 ? 23.615 -2.842 34.751 1.00 11.05 61 ASP B N 1
ATOM 1597 C CA . ASP B 1 64 ? 23.305 -3.542 35.985 1.00 11.56 61 ASP B CA 1
ATOM 1598 C 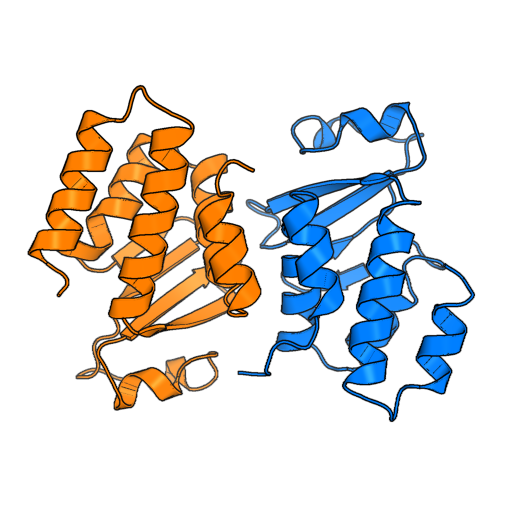C . ASP B 1 64 ? 23.324 -5.036 35.709 1.00 12.52 61 ASP B C 1
ATOM 1599 O O . ASP B 1 64 ? 22.358 -5.587 35.181 1.00 13.57 61 ASP B O 1
ATOM 1604 N N . ALA B 1 65 ? 24.417 -5.693 36.082 1.00 14.08 62 ALA B N 1
ATOM 1605 C CA . ALA B 1 65 ? 24.571 -7.119 35.807 1.00 14.79 62 ALA B CA 1
ATOM 1606 C C . ALA B 1 65 ? 23.725 -8.020 36.712 1.00 14.80 62 ALA B C 1
ATOM 1607 O O . ALA B 1 65 ? 23.755 -9.239 36.569 1.00 16.68 62 ALA B O 1
ATOM 1609 N N . THR B 1 66 ? 22.977 -7.438 37.646 1.00 12.80 63 THR B N 1
ATOM 1610 C CA . THR B 1 66 ? 22.016 -8.243 38.402 1.00 13.39 63 THR B CA 1
ATOM 1611 C C . THR B 1 66 ? 20.677 -8.319 37.679 1.00 12.38 63 THR B C 1
ATOM 1612 O O . THR B 1 66 ? 19.803 -9.085 38.075 1.00 12.81 63 THR B O 1
ATOM 1616 N N . ARG B 1 67 ? 20.519 -7.508 36.635 1.00 10.33 64 ARG B N 1
ATOM 1617 C CA . ARG B 1 67 ? 19.307 -7.517 35.826 1.00 11.11 64 ARG B CA 1
ATOM 1618 C C . ARG B 1 67 ? 19.595 -8.078 34.434 1.00 10.50 64 ARG B C 1
ATOM 1619 O O . ARG B 1 67 ? 20.752 -8.333 34.095 1.00 12.31 64 ARG B O 1
ATOM 1627 N N . TRP B 1 68 ? 18.539 -8.296 33.653 1.00 9.69 65 TRP B N 1
ATOM 1628 C CA . TRP B 1 68 ? 18.638 -8.973 32.366 1.00 9.30 65 TRP B CA 1
ATOM 1629 C C . TRP B 1 68 ? 19.646 -8.299 31.451 1.00 9.78 65 TRP B C 1
ATOM 1630 O O . TRP B 1 68 ? 19.625 -7.081 31.289 1.00 10.75 65 TRP B O 1
ATOM 1641 N N . ILE B 1 69 ? 20.517 -9.092 30.836 1.00 10.73 66 ILE B N 1
ATOM 1642 C CA . ILE B 1 69 ? 21.443 -8.554 29.838 1.00 11.94 66 ILE B CA 1
ATOM 1643 C C . ILE B 1 69 ? 21.234 -9.162 28.450 1.00 10.94 66 ILE B C 1
ATOM 1644 O O . ILE B 1 69 ? 22.027 -8.936 27.544 1.00 10.96 66 ILE B O 1
ATOM 1649 N N . GLY B 1 70 ? 20.144 -9.905 28.282 1.00 11.34 67 GLY B N 1
ATOM 1650 C CA . GLY B 1 70 ? 19.883 -10.589 27.028 1.00 13.29 67 GLY B CA 1
ATOM 1651 C C . GLY B 1 70 ? 19.803 -9.685 25.812 1.00 15.27 67 GLY B C 1
ATOM 1652 O O . GLY B 1 70 ? 20.168 -10.091 24.706 1.00 16.50 67 GLY B O 1
ATOM 1653 N N . ASP B 1 71 ? 19.333 -8.457 25.999 1.00 16.13 68 ASP B N 1
ATOM 1654 C CA . ASP B 1 71 ? 19.245 -7.530 24.872 1.00 17.88 68 ASP B CA 1
ATOM 1655 C C . ASP B 1 71 ? 20.570 -6.819 24.543 1.00 15.64 68 ASP B C 1
ATOM 1656 O O . ASP B 1 71 ? 20.621 -5.972 23.647 1.00 16.75 68 ASP B O 1
ATOM 1661 N N . TYR B 1 72 ? 21.640 -7.187 25.245 1.00 12.37 69 TYR B N 1
ATOM 1662 C CA . TYR B 1 72 ? 22.985 -6.710 24.913 1.00 10.60 69 TYR B CA 1
ATOM 1663 C C . TYR B 1 72 ? 23.791 -7.737 24.115 1.00 11.63 69 TYR B C 1
ATOM 1664 O O . TYR B 1 72 ? 24.918 -7.457 23.720 1.00 11.25 69 TYR B O 1
ATOM 1673 N N . GLU B 1 73 ? 23.221 -8.920 23.888 1.00 13.46 70 GLU B N 1
ATOM 1674 C CA . GLU B 1 73 ? 23.985 -10.053 23.350 1.00 15.35 70 GLU B CA 1
ATOM 1675 C C . GLU B 1 73 ? 24.634 -9.809 21.988 1.00 14.94 70 GLU B C 1
ATOM 1676 O O . GLU B 1 73 ? 25.689 -10.374 21.686 1.00 15.82 70 GLU B O 1
ATOM 1682 N N . GLU B 1 74 ? 24.011 -8.959 21.181 1.00 14.90 71 GLU B N 1
ATOM 1683 C CA . GLU B 1 74 ? 24.488 -8.670 19.827 1.00 16.35 71 GLU B CA 1
ATOM 1684 C C . GLU B 1 74 ? 25.336 -7.401 19.757 1.00 14.67 71 GLU B C 1
ATOM 1685 O O . GLU B 1 74 ? 25.827 -7.035 18.688 1.00 16.81 71 GLU B O 1
ATOM 1691 N N . VAL B 1 75 ? 25.495 -6.724 20.889 1.00 11.61 72 VAL B N 1
ATOM 1692 C CA . VAL B 1 75 ? 26.258 -5.482 20.942 1.00 9.63 72 VAL B CA 1
ATOM 1693 C C . VAL B 1 75 ? 27.768 -5.756 21.029 1.00 9.11 72 VAL B C 1
ATOM 1694 O O . VAL B 1 75 ? 28.197 -6.646 21.778 1.00 9.91 72 VAL B O 1
ATOM 1698 N N . ASN B 1 76 ? 28.563 -4.994 20.272 1.00 8.78 73 ASN B N 1
ATOM 1699 C CA . ASN B 1 76 ? 30.018 -5.038 20.381 1.00 9.73 73 ASN B CA 1
ATOM 1700 C C . ASN B 1 76 ? 30.432 -4.770 21.819 1.00 8.70 73 ASN B C 1
ATOM 1701 O O . ASN B 1 76 ? 30.086 -3.734 22.366 1.00 9.37 73 ASN B O 1
ATOM 1706 N N . GLY B 1 77 ? 31.173 -5.686 22.430 1.00 8.49 74 GLY B N 1
ATOM 1707 C CA . GLY B 1 77 ? 31.603 -5.486 23.799 1.00 8.71 74 GLY B CA 1
ATOM 1708 C C . GLY B 1 77 ? 30.770 -6.238 24.822 1.00 8.06 74 GLY B C 1
ATOM 1709 O O . GLY B 1 77 ? 31.051 -6.167 26.016 1.00 7.57 74 GLY B O 1
ATOM 1710 N N . PHE B 1 78 ? 29.756 -6.967 24.363 1.00 7.90 75 PHE B N 1
ATOM 1711 C CA . PHE B 1 78 ? 28.945 -7.782 25.268 1.00 8.45 75 PHE B CA 1
ATOM 1712 C C . PHE B 1 78 ? 29.798 -8.627 26.216 1.00 8.94 75 PHE B C 1
ATOM 1713 O O . PHE B 1 78 ? 29.486 -8.770 27.401 1.00 8.93 75 PHE B O 1
ATOM 1721 N N . GLU B 1 79 ? 30.891 -9.166 25.696 1.00 8.94 76 GLU B N 1
ATOM 1722 C CA . GLU B 1 79 ? 31.735 -10.058 26.486 1.00 10.74 76 GLU B CA 1
ATOM 1723 C C . GLU B 1 79 ? 32.375 -9.412 27.725 1.00 9.69 76 GLU B C 1
ATOM 1724 O O . GLU B 1 79 ? 32.822 -10.125 28.634 1.00 10.03 76 GLU B O 1
ATOM 1730 N N . TYR B 1 80 ? 32.411 -8.079 27.778 1.00 8.07 77 TYR B N 1
ATOM 1731 C CA . TYR B 1 80 ? 32.951 -7.408 28.957 1.00 8.65 77 TYR B CA 1
ATOM 1732 C C . TYR B 1 80 ? 32.078 -7.589 30.189 1.00 8.70 77 TYR B C 1
ATOM 1733 O O . TYR B 1 80 ? 32.588 -7.565 31.307 1.00 9.74 77 TYR B O 1
ATOM 1742 N N . ILE B 1 81 ? 30.769 -7.751 29.994 1.00 8.56 78 ILE B N 1
ATOM 1743 C CA . ILE B 1 81 ? 29.845 -7.716 31.130 1.00 9.04 78 ILE B CA 1
ATOM 1744 C C . ILE B 1 81 ? 30.183 -8.786 32.167 1.00 10.49 78 ILE B C 1
ATOM 1745 O O . ILE B 1 81 ? 30.205 -8.513 33.369 1.00 12.28 78 ILE B O 1
ATOM 1750 N N . ASP B 1 82 ? 30.477 -9.997 31.702 1.00 11.25 79 ASP B N 1
ATOM 1751 C CA . ASP B 1 82 ? 30.812 -11.092 32.609 1.00 13.69 79 ASP B CA 1
ATOM 1752 C C . ASP B 1 82 ? 32.179 -10.933 33.283 1.00 13.36 79 ASP B C 1
ATOM 1753 O O . ASP B 1 82 ? 32.465 -11.608 34.271 1.00 15.59 79 ASP B O 1
ATOM 1758 N N . LYS B 1 83 ? 33.010 -10.031 32.764 1.00 10.70 80 LYS B N 1
ATOM 1759 C CA . LYS B 1 83 ? 34.390 -9.893 33.238 1.00 10.28 80 LYS B CA 1
ATOM 1760 C C . LYS B 1 83 ? 34.609 -8.741 34.219 1.00 9.80 80 LYS B C 1
ATOM 1761 O O . LYS B 1 83 ? 35.459 -8.834 35.098 1.00 10.52 80 LYS B O 1
ATOM 1767 N N . ALA B 1 84 ? 33.844 -7.663 34.073 1.00 10.66 81 ALA B N 1
ATOM 1768 C CA . ALA B 1 84 ? 34.075 -6.451 34.857 1.00 9.54 81 ALA B CA 1
ATOM 1769 C C . ALA B 1 84 ? 32.851 -5.546 34.796 1.00 8.64 81 ALA B C 1
ATOM 1770 O O . ALA B 1 84 ? 32.048 -5.666 33.871 1.00 8.30 81 ALA B O 1
ATOM 1772 N N . PRO B 1 85 ? 32.714 -4.627 35.772 1.00 8.70 82 PRO B N 1
ATOM 1773 C CA . PRO B 1 85 ? 31.675 -3.595 35.670 1.00 8.10 82 PRO B CA 1
ATOM 1774 C C . PRO B 1 85 ? 31.789 -2.867 34.333 1.00 8.15 82 PRO B C 1
ATOM 1775 O O . PRO B 1 85 ? 32.866 -2.372 33.968 1.00 7.91 82 PRO B O 1
ATOM 1779 N N . SER B 1 86 ? 30.677 -2.817 33.613 1.00 8.39 83 SER B N 1
ATOM 1780 C CA . SER B 1 86 ? 30.665 -2.332 32.243 1.00 7.57 83 SER B CA 1
ATOM 1781 C C . SER B 1 86 ? 29.599 -1.272 32.014 1.00 6.65 83 SER B C 1
ATOM 1782 O O . SER B 1 86 ? 28.714 -1.059 32.839 1.00 7.86 83 SER B O 1
ATOM 1785 N N . ILE B 1 87 ? 29.681 -0.625 30.864 1.00 6.51 84 ILE B N 1
ATOM 1786 C CA . ILE B 1 87 ? 28.792 0.471 30.540 1.00 6.74 84 ILE B CA 1
ATOM 1787 C C . ILE B 1 87 ? 28.429 0.435 29.061 1.00 6.27 84 ILE B C 1
ATOM 1788 O O . ILE B 1 87 ? 29.257 0.111 28.206 1.00 6.56 84 ILE B O 1
ATOM 1793 N N . TYR B 1 88 ? 27.167 0.738 28.785 1.00 6.41 85 TYR B N 1
ATOM 1794 C CA . TYR B 1 88 ? 26.607 0.733 27.443 1.00 6.34 85 TYR B CA 1
ATOM 1795 C C . TYR B 1 88 ? 26.548 2.139 26.875 1.00 6.68 85 TYR B C 1
ATOM 1796 O O . TYR B 1 88 ? 26.101 3.055 27.550 1.00 8.44 85 TYR B O 1
ATOM 1805 N N . PHE B 1 89 ? 27.000 2.299 25.635 1.00 5.52 86 PHE B N 1
ATOM 1806 C CA . PHE B 1 89 ? 26.860 3.549 24.900 1.00 5.74 86 PHE B CA 1
ATOM 1807 C C . PHE B 1 89 ? 26.082 3.314 23.626 1.00 7.60 86 PHE B C 1
ATOM 1808 O O . PHE B 1 89 ? 26.230 2.274 22.985 1.00 8.02 86 PHE B O 1
ATOM 1816 N N . SER B 1 90 ? 25.272 4.285 23.233 1.00 7.78 87 SER B N 1
ATOM 1817 C CA . SER B 1 90 ? 24.711 4.240 21.892 1.00 9.26 87 SER B CA 1
ATOM 1818 C C . SER B 1 90 ? 24.622 5.618 21.274 1.00 9.22 87 SER B C 1
ATOM 1819 O O . SER B 1 90 ? 24.487 6.620 21.975 1.00 10.14 87 SER B O 1
ATOM 1822 N N . VAL B 1 91 ? 24.722 5.655 19.954 1.00 8.23 88 VAL B N 1
ATOM 1823 C CA . VAL B 1 91 ? 24.490 6.879 19.205 1.00 8.25 88 VAL B CA 1
ATOM 1824 C C . VAL B 1 91 ? 23.575 6.605 18.017 1.00 9.98 88 VAL B C 1
ATOM 1825 O O . VAL B 1 91 ? 23.499 5.479 17.519 1.00 10.13 88 VAL B O 1
ATOM 1829 N N . GLY B 1 92 ? 22.874 7.642 17.576 1.00 12.66 89 GLY B N 1
ATOM 1830 C C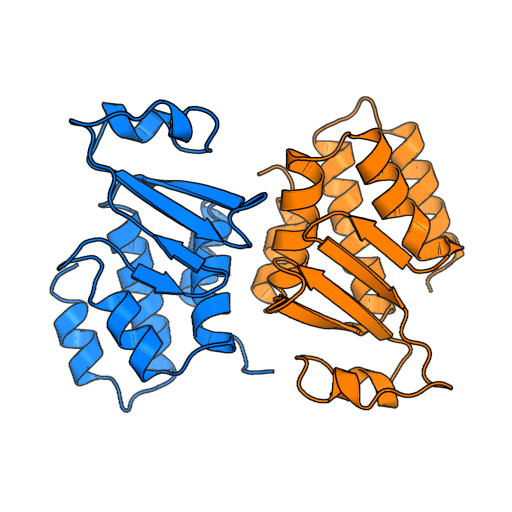A . GLY B 1 92 ? 21.991 7.528 16.431 1.00 15.46 89 GLY B CA 1
ATOM 1831 C C . GLY B 1 92 ? 20.550 7.226 16.796 1.00 18.81 89 GLY B C 1
ATOM 1832 O O . GLY B 1 92 ? 20.142 7.349 17.963 1.00 19.44 89 GLY B O 1
ATOM 1833 N N . ASP B 1 93 ? 19.787 6.830 15.783 1.00 22.37 90 ASP B N 1
ATOM 1834 C CA . ASP B 1 93 ? 18.360 6.561 15.906 1.00 26.77 90 ASP B CA 1
ATOM 1835 C C . ASP B 1 93 ? 18.054 5.480 16.937 1.00 27.02 90 ASP B C 1
ATOM 1836 O O . ASP B 1 93 ? 18.769 4.482 17.035 1.00 26.09 90 ASP B O 1
ATOM 1841 N N . ASP B 1 94 ? 16.975 5.685 17.690 1.00 28.17 91 ASP B N 1
ATOM 1842 C CA . ASP B 1 94 ? 16.542 4.745 18.718 1.00 29.10 91 ASP B CA 1
ATOM 1843 C C . ASP B 1 94 ? 16.229 3.366 18.143 1.00 28.56 91 ASP B C 1
ATOM 1844 O O . ASP B 1 94 ? 16.418 2.349 18.815 1.00 29.29 91 ASP B O 1
ATOM 1846 N N . PHE B 1 95 ? 15.764 3.336 16.897 1.00 26.69 92 PHE B N 1
ATOM 1847 C CA . PHE B 1 95 ? 15.382 2.083 16.250 1.00 26.29 92 PHE B CA 1
ATOM 1848 C C . PHE B 1 95 ? 16.582 1.290 15.743 1.00 25.46 92 PHE B C 1
ATOM 1849 O O . PHE B 1 95 ? 16.599 0.060 15.827 1.00 26.09 92 PHE B O 1
ATOM 1851 N N . ASN B 1 96 ? 17.579 1.997 15.218 1.00 23.18 93 ASN B N 1
ATOM 1852 C CA . ASN B 1 96 ? 18.788 1.364 14.706 1.00 20.97 93 ASN B CA 1
ATOM 1853 C C . ASN B 1 96 ? 20.045 2.001 15.271 1.00 16.78 93 ASN B C 1
ATOM 1854 O O . ASN B 1 96 ? 20.839 2.557 14.521 1.00 16.85 93 ASN B O 1
ATOM 1859 N N . PRO B 1 97 ? 20.243 1.912 16.593 1.00 14.34 94 PRO B N 1
ATOM 1860 C CA . PRO B 1 97 ? 21.363 2.646 17.180 1.00 12.82 94 PRO B CA 1
ATOM 1861 C C . PRO B 1 97 ? 22.696 1.973 16.902 1.00 11.09 94 PRO B C 1
ATOM 1862 O O . PRO B 1 97 ? 22.742 0.765 16.658 1.00 12.48 94 PRO B O 1
ATOM 1866 N N . GLU B 1 98 ? 23.764 2.765 16.926 1.00 8.34 95 GLU B N 1
ATOM 1867 C CA . GLU B 1 98 ? 25.121 2.234 16.872 1.00 7.72 95 GLU B CA 1
ATOM 1868 C C . GLU B 1 98 ? 25.578 2.056 18.314 1.00 7.45 95 GLU B C 1
ATOM 1869 O O . GLU B 1 98 ? 25.633 3.020 19.076 1.00 8.09 95 GLU B O 1
ATOM 1875 N N . GLU B 1 99 ? 25.892 0.825 18.699 1.00 7.57 96 GLU B N 1
ATOM 1876 C CA . GLU B 1 99 ? 26.052 0.500 20.116 1.00 7.79 96 GLU B CA 1
ATOM 1877 C C . GLU B 1 99 ? 27.444 -0.004 20.458 1.00 6.35 96 GLU B C 1
ATOM 1878 O O . GLU B 1 99 ? 28.112 -0.628 19.640 1.00 8.52 96 GLU B O 1
ATOM 1884 N N . LEU B 1 100 ? 27.862 0.237 21.694 1.00 6.39 97 LEU B N 1
ATOM 1885 C CA . LEU B 1 100 ? 29.149 -0.238 22.179 1.00 6.23 97 LEU B CA 1
ATOM 1886 C C . LEU B 1 100 ? 29.091 -0.456 23.674 1.00 6.50 97 LEU B C 1
ATOM 1887 O O . LEU B 1 100 ? 28.549 0.366 24.404 1.00 7.85 97 LEU B O 1
ATOM 1892 N N . ILE B 1 101 ? 29.672 -1.560 24.126 1.00 5.36 98 ILE B N 1
ATOM 1893 C CA . ILE B 1 101 ? 29.855 -1.800 25.551 1.00 6.37 98 ILE B CA 1
ATOM 1894 C C . ILE B 1 101 ? 31.346 -1.859 25.859 1.00 6.51 98 ILE B C 1
ATOM 1895 O O . ILE B 1 101 ? 32.107 -2.501 25.136 1.00 6.99 98 ILE B O 1
ATOM 1900 N N . ILE B 1 102 ? 31.765 -1.168 26.917 1.00 7.03 99 ILE B N 1
ATOM 1901 C CA . ILE B 1 102 ? 33.154 -1.201 27.366 1.00 6.65 99 ILE B CA 1
ATOM 1902 C C . ILE B 1 102 ? 33.216 -1.294 28.894 1.00 6.44 99 ILE B C 1
ATOM 1903 O O . ILE B 1 102 ? 32.232 -1.003 29.570 1.00 7.56 99 ILE B O 1
ATOM 1908 N N . PRO B 1 103 ? 34.369 -1.698 29.446 1.00 6.53 100 PRO B N 1
ATOM 1909 C CA . PRO B 1 103 ? 34.483 -1.648 30.908 1.00 7.35 100 PRO B CA 1
ATOM 1910 C C . PRO B 1 103 ? 34.379 -0.216 31.424 1.00 7.04 100 PRO B C 1
ATOM 1911 O O . PRO B 1 103 ? 34.816 0.720 30.751 1.00 7.24 100 PRO B O 1
ATOM 1915 N N . ILE B 1 104 ? 33.817 -0.045 32.615 1.00 7.29 101 ILE B N 1
ATOM 1916 C CA . ILE B 1 104 ? 33.726 1.274 33.229 1.00 8.66 101 ILE B CA 1
ATOM 1917 C C . ILE B 1 104 ? 35.100 1.945 33.378 1.00 8.15 101 ILE B C 1
ATOM 1918 O O . ILE B 1 104 ? 35.229 3.146 33.188 1.00 7.12 101 ILE B O 1
ATOM 1923 N N . ASN B 1 105 ? 36.136 1.176 33.679 1.00 8.04 102 ASN B N 1
ATOM 1924 C CA . ASN B 1 105 ? 37.469 1.763 33.796 1.00 7.97 102 ASN B CA 1
ATOM 1925 C C . ASN B 1 105 ? 37.891 2.447 32.505 1.00 6.44 102 ASN B C 1
ATOM 1926 O O . ASN B 1 105 ? 38.424 3.562 32.516 1.00 7.00 102 ASN B O 1
ATOM 1931 N N . LEU B 1 106 ? 37.669 1.771 31.384 1.00 6.43 103 LEU B N 1
ATOM 1932 C CA . LEU B 1 106 ? 37.994 2.357 30.088 1.00 6.67 103 LEU B CA 1
ATOM 1933 C C . LEU B 1 106 ? 37.113 3.563 29.798 1.00 6.47 103 LEU B C 1
ATOM 1934 O O . LEU B 1 106 ? 37.584 4.562 29.262 1.00 6.51 103 LEU B O 1
ATOM 1939 N N . ALA B 1 107 ? 35.837 3.485 30.166 1.00 6.03 104 ALA B N 1
ATOM 1940 C CA . ALA B 1 107 ? 34.959 4.647 30.019 1.00 6.23 104 ALA B CA 1
ATOM 1941 C C . ALA B 1 107 ? 35.49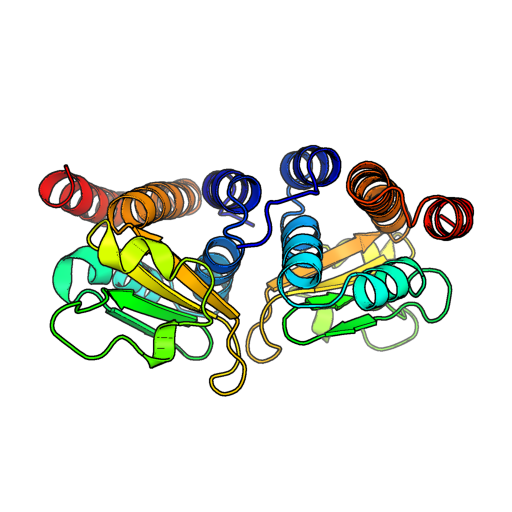6 5.859 30.778 1.00 6.11 104 ALA B C 1
ATOM 1942 O O . ALA B 1 107 ? 35.532 6.966 30.238 1.00 6.95 104 ALA B O 1
ATOM 1944 N N . TYR B 1 108 ? 35.921 5.661 32.022 1.00 6.90 105 TYR B N 1
ATOM 1945 C CA . TYR B 1 108 ? 36.510 6.769 32.772 1.00 7.27 105 TYR B CA 1
ATOM 1946 C C . TYR B 1 108 ? 37.761 7.336 32.098 1.00 7.61 105 TYR B C 1
ATOM 1947 O O . TYR B 1 108 ? 37.976 8.542 32.098 1.00 8.22 105 TYR B O 1
ATOM 1956 N N . HIS B 1 109 ? 38.580 6.454 31.538 1.00 7.76 106 HIS B N 1
ATOM 1957 C CA . HIS B 1 109 ? 39.747 6.836 30.746 1.00 8.08 106 HIS B CA 1
ATOM 1958 C C . HIS B 1 109 ? 39.313 7.763 29.607 1.00 7.12 106 HIS B C 1
ATOM 1959 O O . HIS B 1 109 ? 39.860 8.855 29.438 1.00 7.77 106 HIS B O 1
ATOM 1966 N N . TYR B 1 110 ? 38.304 7.352 28.848 1.00 6.22 107 TYR B N 1
ATOM 1967 C CA . TYR B 1 110 ? 37.801 8.199 27.768 1.00 5.83 107 TYR B CA 1
ATOM 1968 C C . TYR B 1 110 ? 37.227 9.520 28.265 1.00 6.00 107 TYR B C 1
ATOM 1969 O O . TYR B 1 110 ? 37.469 10.562 27.667 1.00 7.06 107 TYR B O 1
ATOM 1978 N N . PHE B 1 111 ? 36.449 9.478 29.340 1.00 5.56 108 PHE B N 1
ATOM 1979 C CA . PHE B 1 111 ? 35.834 10.700 29.857 1.00 6.65 108 PHE B CA 1
ATOM 1980 C C . PHE B 1 111 ? 36.879 11.697 30.349 1.00 7.50 108 PHE B C 1
ATOM 1981 O O . PHE B 1 111 ? 36.734 12.907 30.177 1.00 7.45 108 PHE B O 1
ATOM 1989 N N . ASN B 1 112 ? 37.942 11.184 30.953 1.00 6.88 109 ASN B N 1
ATOM 1990 C CA . ASN B 1 112 ? 39.002 12.042 31.451 1.00 7.21 109 ASN B CA 1
ATOM 1991 C C . ASN B 1 112 ? 39.736 12.712 30.288 1.00 7.70 109 ASN B C 1
ATOM 1992 O O . ASN B 1 112 ? 40.091 13.893 30.353 1.00 9.52 109 ASN B O 1
ATOM 1997 N N . ILE B 1 113 ? 39.942 11.957 29.215 1.00 7.19 110 ILE B N 1
ATOM 1998 C CA . ILE B 1 113 ? 40.534 12.513 28.001 1.00 6.57 110 ILE B CA 1
ATOM 1999 C C . ILE B 1 113 ? 39.607 13.532 27.335 1.00 7.16 110 ILE B C 1
ATOM 2000 O O . ILE B 1 113 ? 40.036 14.621 26.942 1.00 7.32 110 ILE B O 1
ATOM 2005 N N . ALA B 1 114 ? 38.329 13.184 27.223 1.00 6.56 111 ALA B N 1
ATOM 2006 C CA . ALA B 1 114 ? 37.345 14.072 26.603 1.00 6.79 111 ALA B CA 1
ATOM 2007 C C . ALA B 1 114 ? 37.184 15.394 27.350 1.00 7.11 111 ALA B C 1
ATOM 2008 O O . ALA B 1 114 ? 37.119 16.456 26.732 1.00 7.43 111 ALA B O 1
ATOM 2010 N N . ILE B 1 115 ? 37.115 15.343 28.674 1.00 7.47 112 ILE B N 1
ATOM 2011 C CA . ILE B 1 115 ? 36.933 16.578 29.431 1.00 7.77 112 ILE B CA 1
ATOM 2012 C C . ILE B 1 115 ? 38.198 17.439 29.374 1.00 6.81 112 ILE B C 1
ATOM 2013 O O . ILE B 1 115 ? 38.126 18.663 29.398 1.00 7.87 112 ILE B O 1
ATOM 2018 N N . SER B 1 116 ? 39.350 16.784 29.264 1.00 6.72 113 SER B N 1
ATOM 2019 C CA . SER B 1 116 ? 40.611 17.469 29.032 1.00 7.25 113 SER B CA 1
ATOM 2020 C C . SER B 1 116 ? 40.582 18.220 27.700 1.00 7.18 113 SER B C 1
ATOM 2021 O O . SER B 1 116 ? 40.933 19.404 27.645 1.00 7.16 113 SER B O 1
ATOM 2024 N N . ASP B 1 117 ? 40.193 17.528 26.628 1.00 7.34 114 ASP B N 1
ATOM 2025 C CA . ASP B 1 117 ? 40.043 18.183 25.325 1.00 7.48 114 ASP B CA 1
ATOM 2026 C C . ASP B 1 117 ? 39.136 19.402 25.449 1.00 7.48 114 ASP B C 1
ATOM 2027 O O . ASP B 1 117 ? 39.439 20.478 24.922 1.00 7.55 114 ASP B O 1
ATOM 2032 N N . PHE B 1 118 ? 38.027 19.232 26.159 1.00 6.95 115 PHE B N 1
ATOM 2033 C CA . PHE B 1 118 ? 37.053 20.304 26.305 1.00 6.86 115 PHE B CA 1
ATOM 2034 C C . PHE B 1 118 ? 37.617 21.511 27.060 1.00 7.34 115 PHE B C 1
ATOM 2035 O O . PHE B 1 118 ? 37.490 22.652 26.607 1.00 8.04 115 PHE B O 1
ATOM 2043 N N . LEU B 1 119 ? 38.227 21.276 28.217 1.00 7.28 116 LEU B N 1
ATOM 2044 C CA . LEU B 1 119 ? 38.734 22.400 29.004 1.00 8.62 116 LEU B CA 1
ATOM 2045 C C . LEU B 1 119 ? 39.914 23.089 28.305 1.00 8.84 116 LEU B C 1
ATOM 2046 O O . LEU B 1 119 ? 40.123 24.300 28.459 1.00 9.71 116 LEU B O 1
ATOM 2051 N N . ILE B 1 120 ? 40.686 22.319 27.539 1.00 8.97 117 ILE B N 1
ATOM 2052 C CA . ILE B 1 120 ? 41.805 22.891 26.793 1.00 9.63 117 ILE B CA 1
ATOM 2053 C C . ILE B 1 120 ? 41.265 23.854 25.740 1.00 8.49 117 ILE B C 1
ATOM 2054 O O . ILE B 1 120 ? 41.792 24.953 25.563 1.00 8.76 117 ILE B O 1
ATOM 2059 N N . ALA B 1 121 ? 40.181 23.454 25.083 1.00 7.95 118 ALA B N 1
ATOM 2060 C CA . ALA B 1 121 ? 39.567 24.267 24.031 1.00 7.81 118 ALA B CA 1
ATOM 2061 C C . ALA B 1 121 ? 38.732 25.421 24.580 1.00 8.25 118 ALA B C 1
ATOM 2062 O O . ALA B 1 121 ? 38.580 26.445 23.916 1.00 9.49 118 ALA B O 1
ATOM 2064 N N . HIS B 1 122 ? 38.193 25.243 25.788 1.00 8.17 119 HIS B N 1
ATOM 2065 C CA . HIS B 1 122 ? 37.304 26.221 26.411 1.00 7.93 119 HIS B CA 1
ATOM 2066 C C . HIS B 1 122 ? 37.771 26.564 27.821 1.00 8.11 119 HIS B C 1
ATOM 2067 O O . HIS B 1 122 ? 37.171 26.125 28.805 1.00 8.85 119 HIS B O 1
ATOM 2074 N N . PRO B 1 123 ? 38.856 27.348 27.921 1.00 8.88 120 PRO B N 1
ATOM 2075 C CA . PRO B 1 123 ? 39.493 27.634 29.214 1.00 9.82 120 PRO B CA 1
ATOM 2076 C C . PRO B 1 123 ? 38.575 28.314 30.222 1.00 10.05 120 PRO B C 1
ATOM 2077 O O . PRO B 1 123 ? 38.857 28.252 31.418 1.00 10.31 120 PRO B O 1
ATOM 2081 N N . GLU B 1 124 ? 37.505 28.950 29.749 1.00 11.21 121 GLU B N 1
ATOM 2082 C CA . GLU B 1 124 ? 36.516 29.539 30.639 1.00 12.98 121 GLU B CA 1
ATOM 2083 C C . GLU B 1 124 ? 35.886 28.487 31.574 1.00 12.07 121 GLU B C 1
ATOM 2084 O O . GLU B 1 124 ? 35.356 28.820 32.635 1.00 14.14 121 GLU B O 1
ATOM 2090 N N . TYR B 1 125 ? 35.981 27.214 31.199 1.00 10.66 122 TYR B N 1
ATOM 2091 C CA . TYR B 1 125 ? 35.406 26.137 32.002 1.00 10.53 122 TYR B CA 1
ATOM 2092 C C . TYR B 1 125 ? 36.436 25.379 32.848 1.00 10.57 122 TYR B C 1
ATOM 2093 O O . TYR B 1 125 ? 36.140 24.300 33.352 1.00 10.87 122 TYR B O 1
ATOM 2102 N N . GLN B 1 126 ? 37.621 25.962 33.010 1.00 9.38 123 GLN B N 1
ATOM 2103 C CA . GLN B 1 126 ? 38.728 25.336 33.745 1.00 9.63 123 GLN B CA 1
ATOM 2104 C C . GLN B 1 126 ? 38.324 24.804 35.122 1.00 10.30 123 GLN B C 1
ATOM 2105 O O . GLN B 1 126 ? 38.500 23.614 35.418 1.00 10.61 123 GLN B O 1
ATOM 2111 N N . LYS B 1 127 ? 37.792 25.689 35.960 1.00 11.30 124 LYS B N 1
ATOM 2112 C CA . LYS B 1 127 ? 37.453 25.338 37.336 1.00 12.96 124 LYS B CA 1
ATOM 2113 C C . LYS B 1 127 ? 36.440 24.192 37.419 1.00 12.91 124 LYS B C 1
ATOM 2114 O O . LYS B 1 127 ? 36.636 23.231 38.164 1.00 13.90 124 LYS B O 1
ATOM 2120 N N . LYS B 1 128 ? 35.367 24.287 36.644 1.00 12.31 125 LYS B N 1
ATOM 2121 C CA . LYS B 1 128 ? 34.311 23.281 36.692 1.00 13.04 125 LYS B CA 1
ATOM 2122 C C . LYS B 1 128 ? 34.795 21.921 36.192 1.00 12.05 125 LYS B C 1
ATOM 2123 O O . LYS B 1 128 ? 34.440 20.882 36.748 1.00 12.50 125 LYS B O 1
ATOM 2129 N N . CYS B 1 129 ? 35.600 21.928 35.137 1.00 10.48 126 CYS B N 1
ATOM 2130 C CA . CYS B 1 129 ? 36.114 20.681 34.576 1.00 11.10 126 CYS B CA 1
ATOM 2131 C C . CYS B 1 129 ? 37.131 20.015 35.493 1.00 11.45 126 CYS B C 1
ATOM 2132 O O . CYS B 1 129 ? 37.142 18.792 35.628 1.00 12.07 126 CYS B O 1
ATOM 2135 N N . LYS B 1 130 ? 37.979 20.815 36.130 1.00 12.43 127 LYS B N 1
ATOM 2136 C CA . LYS B 1 130 ? 38.930 20.267 37.092 1.00 13.13 127 LYS B CA 1
ATOM 2137 C C . LYS B 1 130 ? 38.213 19.631 38.279 1.00 14.29 127 LYS B C 1
ATOM 2138 O O . LYS B 1 130 ? 38.637 18.591 38.789 1.00 15.78 127 LYS B O 1
ATOM 2144 N N . GLU B 1 131 ? 37.116 20.244 38.710 1.00 13.60 128 GLU B N 1
ATOM 2145 C CA . GLU B 1 131 ? 36.322 19.664 39.790 1.00 14.39 128 GLU B CA 1
ATOM 2146 C C . GLU B 1 131 ? 35.761 18.303 39.393 1.00 14.40 128 GLU B C 1
ATOM 2147 O O . GLU B 1 131 ? 35.730 17.380 40.199 1.00 15.71 128 GLU B O 1
ATOM 2153 N N . ILE B 1 132 ? 35.319 18.184 38.148 1.00 12.27 129 ILE B N 1
ATOM 2154 C CA . ILE B 1 132 ? 34.775 16.927 37.664 1.00 11.82 129 ILE B CA 1
ATOM 2155 C C . ILE B 1 132 ? 35.877 15.875 37.521 1.00 11.81 129 ILE B C 1
ATOM 2156 O O . ILE B 1 132 ? 35.676 14.710 37.878 1.00 12.29 129 ILE B O 1
ATOM 2161 N N . GLN B 1 133 ? 37.042 16.284 37.020 1.00 13.45 130 GLN B N 1
ATOM 2162 C CA . GLN B 1 133 ? 38.204 15.393 36.993 1.00 15.29 130 GLN B CA 1
ATOM 2163 C C . GLN B 1 133 ? 38.614 14.912 38.384 1.00 17.19 130 GLN B C 1
ATOM 2164 O O . GLN B 1 133 ? 39.075 13.785 38.542 1.00 18.36 130 GLN B O 1
ATOM 2170 N N . LYS B 1 134 ? 38.465 15.774 39.384 1.00 19.34 131 LYS B N 1
ATOM 2171 C CA . LYS B 1 134 ? 38.755 15.402 40.765 1.00 22.51 131 LYS B CA 1
ATOM 2172 C C . LYS B 1 134 ? 37.820 14.284 41.194 1.00 23.02 131 LYS B C 1
ATOM 2173 O O . LYS B 1 134 ? 38.239 13.319 41.838 1.00 24.33 131 LYS B O 1
ATOM 2179 N N . THR B 1 135 ? 36.549 14.413 40.823 1.00 22.75 132 THR B N 1
ATOM 2180 C CA . THR B 1 135 ? 35.564 13.380 41.128 1.00 23.07 132 THR B CA 1
ATOM 2181 C C . THR B 1 135 ? 35.919 12.053 40.450 1.00 22.74 132 THR B C 1
ATOM 2182 O O . THR B 1 135 ? 35.749 10.990 41.045 1.00 24.07 132 THR B O 1
ATOM 2186 N N . TYR B 1 136 ? 36.427 12.116 39.220 1.00 21.99 133 TYR B N 1
ATOM 2187 C CA . TYR B 1 136 ? 36.866 10.908 38.515 1.00 20.50 133 TYR B CA 1
ATOM 2188 C C . TYR B 1 136 ? 37.966 10.209 39.310 1.00 23.89 133 TYR B C 1
ATOM 2189 O O . TYR B 1 136 ? 37.946 8.993 39.477 1.00 24.41 133 TYR B O 1
ATOM 2198 N N . SER B 1 137 ? 38.924 10.990 39.800 1.00 26.31 134 SER B N 1
ATOM 2199 C CA . SER B 1 137 ? 40.065 10.449 40.535 1.00 29.84 134 SER B CA 1
ATOM 2200 C C . SER B 1 137 ? 39.661 9.894 41.900 1.00 31.86 134 SER B C 1
ATOM 2201 O O . SER B 1 137 ? 40.194 8.877 42.351 1.00 32.72 134 SER B O 1
ATOM 2204 N N . GLN B 1 138 ? 38.726 10.571 42.560 1.00 32.92 135 GLN B N 1
ATOM 2205 C CA . GLN B 1 138 ? 38.173 10.078 43.817 1.00 34.26 135 GLN B CA 1
ATOM 2206 C C . GLN B 1 138 ? 37.488 8.737 43.602 1.00 34.25 135 GLN B C 1
ATOM 2207 O O . GLN B 1 138 ? 37.690 7.792 44.359 1.00 34.59 135 GLN B O 1
ATOM 2213 N N . THR B 1 139 ? 36.673 8.674 42.554 1.00 34.07 136 THR B N 1
ATOM 2214 C CA . THR B 1 139 ? 35.765 7.555 42.321 1.00 34.66 136 THR B CA 1
ATOM 2215 C C . THR B 1 139 ? 36.438 6.340 41.689 1.00 35.27 136 THR B C 1
ATOM 2216 O O . THR B 1 139 ? 36.122 5.194 42.020 1.00 35.67 136 THR B O 1
ATOM 2220 N N . ASN B 1 140 ? 37.369 6.599 40.780 1.00 35.72 137 ASN B N 1
ATOM 2221 C CA . ASN B 1 140 ? 37.868 5.567 39.882 1.00 36.02 137 ASN B CA 1
ATOM 2222 C C . ASN B 1 140 ? 39.355 5.255 40.086 1.00 36.98 137 ASN B C 1
ATOM 2223 O O . ASN B 1 140 ? 40.223 6.064 39.755 1.00 37.07 137 ASN B O 1
ATOM 2225 N N . CYS B 1 141 ? 39.638 4.070 40.621 1.00 37.91 138 CYS B N 1
ATOM 2226 C CA . CYS B 1 141 ? 41.006 3.665 40.950 1.00 38.59 138 CYS B CA 1
ATOM 2227 C C . CYS B 1 141 ? 41.919 3.591 39.730 1.00 39.24 138 CYS B C 1
ATOM 2228 O O . CYS B 1 141 ? 43.122 3.833 39.833 1.00 39.78 138 CYS B O 1
#

Solvent-accessible surface area: 13094 Å² total; per-residue (Å²): 89,88,123,33,22,0,117,70,0,4,150,81,0,22,116,50,78,23,5,8,0,0,0,0,0,1,0,0,21,14,76,47,88,77,88,36,0,10,73,0,0,74,31,0,45,94,85,3,106,22,50,34,105,7,3,54,1,64,68,20,73,66,128,181,198,48,21,89,21,109,172,10,82,9,61,76,72,14,143,153,37,106,2,0,16,0,5,0,8,50,110,96,22,25,4,58,5,0,0,24,25,121,40,0,40,82,0,0,61,26,0,0,30,5,0,18,116,42,35,89,120,20,84,97,108,0,97,85,14,28,168,71,48,63,41,0,83,80,0,0,112,88,0,0,79,60,9,13,2,3,0,1,1,0,0,20,5,2,50,79,106,43,90,70,90,37,0,8,78,0,0,80,32,0,27,101,87,2,97,22,52,38,124,24,5,73,2,84,66,18,65,70,122,174,190,49,18,96,33,108,173,12,26,12,53,132,78,14,138,153,41,104,2,0,21,0,6,1,13,59,100,81,77,41,6,48,3,0,0,26,27,122,40,0,14,79,0,0,64,26,0,0,30,5,0,15,117,43,29,90,124,40,86,148,104,0,92,68,11,25,120,45,9,91,131,76,30,157